Protein AF-A0A7S0KN43-F1 (afdb_monomer_lite)

Structure (mmCIF, N/CA/C/O backbone):
data_AF-A0A7S0KN43-F1
#
_entry.id   AF-A0A7S0KN43-F1
#
loop_
_atom_site.group_PDB
_atom_site.id
_atom_site.type_symbol
_atom_site.label_atom_id
_atom_site.label_alt_id
_atom_site.label_comp_id
_atom_site.label_asym_id
_atom_site.label_entity_id
_atom_site.label_seq_id
_atom_site.pdbx_PDB_ins_code
_atom_site.Cartn_x
_atom_site.Cartn_y
_atom_site.Cartn_z
_atom_site.occupancy
_atom_site.B_iso_or_equiv
_atom_site.auth_seq_id
_atom_site.auth_comp_id
_atom_site.auth_asym_id
_atom_site.auth_atom_id
_atom_site.pdbx_PDB_model_num
ATOM 1 N N . MET A 1 1 ? 2.363 -15.246 3.957 1.00 39.72 1 MET A N 1
ATOM 2 C CA . MET A 1 1 ? 3.818 -15.500 3.975 1.00 39.72 1 MET A CA 1
ATOM 3 C C . MET A 1 1 ? 4.265 -15.648 5.423 1.00 39.72 1 MET A C 1
ATOM 5 O O . MET A 1 1 ? 4.577 -14.673 6.091 1.00 39.72 1 MET A O 1
ATOM 9 N N . THR A 1 2 ? 4.184 -16.857 5.965 1.00 34.03 2 THR A N 1
ATOM 10 C CA . THR A 1 2 ? 4.645 -17.146 7.325 1.00 34.03 2 THR A CA 1
ATOM 11 C C . THR A 1 2 ? 6.145 -17.361 7.250 1.00 34.03 2 THR A C 1
ATOM 13 O O . THR A 1 2 ? 6.605 -18.368 6.721 1.00 34.03 2 THR A O 1
ATOM 16 N N . TRP A 1 3 ? 6.915 -16.391 7.737 1.00 41.94 3 TRP A N 1
ATOM 17 C CA . TRP A 1 3 ? 8.349 -16.555 7.953 1.00 41.94 3 TRP A CA 1
ATOM 18 C C . TRP A 1 3 ? 8.567 -17.875 8.706 1.00 41.94 3 TRP A C 1
ATOM 20 O O . TRP A 1 3 ? 7.851 -18.149 9.684 1.00 41.94 3 TRP A O 1
ATOM 30 N N . CYS A 1 4 ? 9.508 -18.708 8.255 1.00 45.28 4 CYS A N 1
ATOM 31 C CA . CYS A 1 4 ? 9.870 -19.900 9.013 1.00 45.28 4 CYS A CA 1
ATOM 32 C C . CYS A 1 4 ? 10.327 -19.486 10.419 1.00 45.28 4 CYS A C 1
ATOM 34 O O . CYS A 1 4 ? 10.765 -18.356 10.652 1.00 45.28 4 CYS A O 1
ATOM 36 N N . GLU A 1 5 ? 10.151 -20.375 11.389 1.00 48.12 5 GLU A N 1
ATOM 37 C CA . GLU A 1 5 ? 10.425 -20.072 12.796 1.00 48.12 5 GLU A CA 1
ATOM 38 C C . GLU A 1 5 ? 11.888 -19.672 13.034 1.00 48.12 5 GLU A C 1
ATOM 40 O O . GLU A 1 5 ? 12.173 -18.779 13.836 1.00 48.12 5 GLU A O 1
ATOM 45 N N . SER A 1 6 ? 12.801 -20.230 12.237 1.00 48.91 6 SER A N 1
ATOM 46 C CA . SER A 1 6 ? 14.206 -19.836 12.203 1.00 48.91 6 SER A CA 1
ATOM 47 C C . SER A 1 6 ? 14.400 -18.394 11.730 1.00 48.91 6 SER A C 1
ATOM 49 O O . SER A 1 6 ? 15.098 -17.645 12.403 1.00 48.91 6 SER A O 1
ATOM 51 N N . GLU A 1 7 ? 13.746 -17.948 10.653 1.00 50.47 7 GLU A N 1
ATOM 52 C CA . GLU A 1 7 ? 13.853 -16.555 10.188 1.00 50.47 7 GLU A CA 1
ATOM 53 C C . GLU A 1 7 ? 13.123 -15.561 11.103 1.00 50.47 7 GLU A C 1
ATOM 55 O O . GLU A 1 7 ? 13.578 -14.429 11.269 1.00 50.47 7 GLU A O 1
ATOM 60 N N . ARG A 1 8 ? 12.039 -15.971 11.781 1.00 54.59 8 ARG A N 1
ATOM 61 C CA . ARG A 1 8 ? 11.428 -15.156 12.853 1.00 54.59 8 ARG A CA 1
ATOM 62 C C . ARG A 1 8 ? 12.373 -14.976 14.033 1.00 54.59 8 ARG A C 1
ATOM 64 O O . ARG A 1 8 ? 12.501 -13.873 14.554 1.00 54.59 8 ARG A O 1
ATOM 71 N N . THR A 1 9 ? 13.029 -16.050 14.456 1.00 54.81 9 THR A N 1
ATOM 72 C CA . THR A 1 9 ? 14.006 -16.015 15.550 1.00 54.81 9 THR A CA 1
ATOM 73 C C . THR A 1 9 ? 15.227 -15.191 15.152 1.00 54.81 9 THR A C 1
ATOM 75 O O . THR A 1 9 ? 15.682 -14.344 15.915 1.00 54.81 9 THR A O 1
ATOM 78 N N . ARG A 1 10 ? 15.700 -15.350 13.913 1.00 52.06 10 ARG A N 1
ATOM 79 C CA . ARG A 1 10 ? 16.821 -14.598 13.356 1.00 52.06 10 ARG A CA 1
ATOM 80 C C . ARG A 1 10 ? 16.526 -13.104 13.273 1.00 52.06 10 ARG A C 1
ATOM 82 O O . ARG A 1 10 ? 17.318 -12.300 13.753 1.00 52.06 10 ARG A O 1
ATOM 89 N N . SER A 1 11 ? 15.372 -12.711 12.734 1.00 50.69 11 SER A N 1
ATOM 90 C CA . SER A 1 11 ? 15.020 -11.294 12.580 1.00 50.69 11 SER A CA 1
ATOM 91 C C . SER A 1 11 ? 14.848 -10.556 13.913 1.00 50.69 11 SER A C 1
ATOM 93 O O . SER A 1 11 ? 15.074 -9.347 13.947 1.00 50.69 11 SER A O 1
ATOM 95 N N . ARG A 1 12 ? 14.513 -11.275 14.999 1.00 56.06 12 ARG A N 1
ATOM 96 C CA . ARG A 1 12 ? 14.502 -10.754 16.380 1.00 56.06 12 ARG A CA 1
ATOM 97 C C . ARG A 1 12 ? 15.905 -10.466 16.920 1.00 56.06 12 ARG A C 1
ATOM 99 O O . ARG A 1 12 ? 16.058 -9.553 17.722 1.00 56.06 12 ARG A O 1
ATOM 106 N N . LEU A 1 13 ? 16.910 -11.237 16.499 1.00 48.47 13 LEU A N 1
ATOM 107 C CA . LEU A 1 13 ? 18.298 -11.109 16.963 1.00 48.47 13 LEU A CA 1
ATOM 108 C C . LEU A 1 13 ? 19.066 -10.000 16.227 1.00 48.47 13 LEU A C 1
ATOM 110 O O . LEU A 1 13 ? 19.980 -9.406 16.794 1.00 48.47 13 LEU A O 1
ATOM 114 N N . PHE A 1 14 ? 18.684 -9.680 14.988 1.00 48.38 14 PHE A N 1
ATOM 115 C CA . PHE A 1 14 ? 19.328 -8.633 14.192 1.00 48.38 14 PHE A CA 1
ATOM 116 C C . PHE A 1 14 ? 18.527 -7.319 14.225 1.00 48.38 14 PHE A C 1
ATOM 118 O O . PHE A 1 14 ? 17.481 -7.180 13.580 1.00 48.38 14 PHE A O 1
ATOM 125 N N . ARG A 1 15 ? 19.049 -6.320 14.959 1.00 45.19 15 ARG A N 1
ATOM 126 C CA . ARG A 1 15 ? 18.482 -4.954 15.014 1.00 45.19 15 ARG A CA 1
ATOM 127 C C . ARG A 1 15 ? 18.512 -4.253 13.648 1.00 45.19 15 ARG A C 1
ATOM 129 O O . ARG A 1 15 ? 17.552 -3.567 13.308 1.00 45.19 15 ARG A O 1
ATOM 136 N N . ALA A 1 16 ? 19.536 -4.505 12.832 1.00 39.72 16 ALA A N 1
ATOM 137 C CA . ALA A 1 16 ? 19.640 -4.013 11.458 1.00 39.72 16 ALA A CA 1
ATOM 138 C C . ALA A 1 16 ? 19.390 -5.142 10.437 1.00 39.72 16 ALA A C 1
ATOM 140 O O . ALA A 1 16 ? 19.776 -6.286 10.701 1.00 39.72 16 ALA A O 1
ATOM 141 N N . PRO A 1 17 ? 18.755 -4.863 9.280 1.00 47.72 17 PRO A N 1
ATOM 142 C CA . PRO A 1 17 ? 18.705 -5.824 8.184 1.00 47.72 17 PRO A CA 1
ATOM 143 C C . PRO A 1 17 ? 20.135 -6.199 7.797 1.00 47.72 17 PRO A C 1
ATOM 145 O O . PRO A 1 17 ? 20.980 -5.327 7.621 1.00 47.72 17 PRO A O 1
ATOM 148 N N . ASN A 1 18 ? 20.420 -7.494 7.679 1.00 48.78 18 ASN A N 1
ATOM 149 C CA . ASN A 1 18 ? 21.682 -7.914 7.094 1.00 48.78 18 ASN A CA 1
ATOM 150 C C . ASN A 1 18 ? 21.598 -7.622 5.585 1.00 48.78 18 ASN A C 1
ATOM 152 O O . ASN A 1 18 ? 20.802 -8.277 4.910 1.00 48.78 18 ASN A O 1
ATOM 156 N N . PRO A 1 19 ? 22.386 -6.676 5.044 1.00 48.16 19 PRO A N 1
ATOM 157 C CA . PRO A 1 19 ? 22.314 -6.298 3.633 1.00 48.16 19 PRO A CA 1
ATOM 158 C C . PRO A 1 19 ? 22.692 -7.451 2.690 1.00 48.16 19 PRO A C 1
ATOM 160 O O . PRO A 1 19 ? 22.326 -7.429 1.519 1.00 48.16 19 PRO A O 1
ATOM 163 N N . ALA A 1 20 ? 23.371 -8.489 3.194 1.00 44.16 20 ALA A N 1
ATOM 164 C CA . ALA A 1 20 ? 23.666 -9.703 2.438 1.00 44.16 20 ALA A CA 1
ATOM 165 C C . ALA A 1 20 ? 22.446 -10.630 2.273 1.00 44.16 20 ALA A C 1
ATOM 167 O O . ALA A 1 20 ? 22.467 -11.538 1.440 1.00 44.16 20 ALA A O 1
ATOM 168 N N . LEU A 1 21 ? 21.375 -10.434 3.049 1.00 46.03 21 LEU A N 1
ATOM 169 C CA . LEU A 1 21 ? 20.144 -11.204 2.907 1.00 46.03 21 LEU A CA 1
ATOM 170 C C . LEU A 1 21 ? 19.233 -10.524 1.897 1.00 46.03 21 LEU A C 1
ATOM 172 O O . LEU A 1 21 ? 18.621 -9.491 2.156 1.00 46.03 21 LEU A O 1
ATOM 176 N N . THR A 1 22 ? 19.139 -11.146 0.729 1.00 53.91 22 THR A N 1
ATOM 177 C CA . THR A 1 22 ? 18.141 -10.784 -0.272 1.00 53.91 22 THR A CA 1
ATOM 178 C C . THR A 1 22 ? 16.752 -11.036 0.313 1.00 53.91 22 THR A C 1
ATOM 180 O O . THR A 1 22 ? 16.501 -12.121 0.837 1.00 53.91 22 THR A O 1
ATOM 183 N N . ASP A 1 23 ? 15.858 -10.046 0.224 1.00 58.16 23 ASP A N 1
ATOM 184 C CA . ASP A 1 23 ? 14.427 -10.251 0.476 1.00 58.16 23 ASP A CA 1
ATOM 185 C C . ASP A 1 23 ? 13.982 -11.503 -0.299 1.00 58.16 23 ASP A C 1
ATOM 187 O O . ASP A 1 23 ? 14.176 -11.547 -1.514 1.00 58.16 23 ASP A O 1
ATOM 191 N N . PRO A 1 24 ? 13.426 -12.535 0.359 1.00 57.09 24 PRO A N 1
ATOM 192 C CA . PRO A 1 24 ? 13.076 -13.790 -0.303 1.00 57.09 24 PRO A CA 1
ATOM 193 C C . PRO A 1 24 ? 12.051 -13.613 -1.434 1.00 57.09 24 PRO A C 1
ATOM 195 O O . PRO A 1 24 ? 11.892 -14.514 -2.258 1.00 57.09 24 PRO A O 1
ATOM 198 N N . ASN A 1 25 ? 11.371 -12.465 -1.499 1.00 62.09 25 ASN A N 1
ATOM 199 C CA . ASN A 1 25 ? 10.458 -12.109 -2.581 1.00 62.09 25 ASN A CA 1
ATOM 200 C C . ASN A 1 25 ? 11.119 -11.282 -3.686 1.00 62.09 25 ASN A C 1
ATOM 202 O O . ASN A 1 25 ? 10.551 -11.175 -4.775 1.00 62.09 25 ASN A O 1
ATOM 206 N N . ALA A 1 26 ? 12.307 -10.723 -3.442 1.00 65.88 26 ALA A N 1
ATOM 207 C CA . ALA A 1 26 ? 13.061 -9.979 -4.434 1.00 65.88 26 ALA A CA 1
ATOM 208 C C . ALA A 1 26 ? 13.642 -10.940 -5.469 1.00 65.88 26 ALA A C 1
ATOM 210 O O . ALA A 1 26 ? 14.534 -11.745 -5.193 1.00 65.88 26 ALA A O 1
ATOM 211 N N . CYS A 1 27 ? 13.140 -10.829 -6.693 1.00 68.56 27 CYS A N 1
ATOM 212 C CA . CYS A 1 27 ? 13.576 -11.667 -7.798 1.00 68.56 27 CYS A CA 1
ATOM 213 C C . CYS A 1 27 ? 14.398 -10.867 -8.803 1.00 68.56 27 CYS A C 1
ATOM 215 O O . CYS A 1 27 ? 14.132 -9.689 -9.052 1.00 68.56 27 CYS A O 1
ATOM 217 N N . LEU A 1 28 ? 15.369 -11.541 -9.419 1.00 72.94 28 LEU A N 1
ATOM 218 C CA . LEU A 1 28 ? 16.048 -11.012 -10.597 1.00 72.94 28 LEU A CA 1
ATOM 219 C C . LEU A 1 28 ? 15.065 -10.970 -11.787 1.00 72.94 28 LEU A C 1
ATOM 221 O O . LEU A 1 28 ? 14.295 -11.935 -11.952 1.00 72.94 28 LEU A O 1
ATOM 225 N N . PRO A 1 29 ? 15.094 -9.913 -12.621 1.00 67.19 29 PRO A N 1
ATOM 226 C CA . PRO A 1 29 ? 14.218 -9.765 -13.788 1.00 67.19 29 PRO A CA 1
ATOM 227 C C . PRO A 1 29 ? 14.217 -10.963 -14.750 1.00 67.19 29 PRO A C 1
ATOM 229 O O . PRO A 1 29 ? 13.208 -11.253 -15.388 1.00 67.19 29 PRO A O 1
ATOM 232 N N . GLU A 1 30 ? 15.307 -11.722 -14.815 1.00 69.19 30 GLU A N 1
ATOM 233 C CA . GLU A 1 30 ? 15.471 -12.843 -15.742 1.00 69.19 30 GLU A CA 1
ATOM 234 C C . GLU A 1 30 ? 14.851 -14.150 -15.219 1.00 69.19 30 GLU A C 1
ATOM 236 O O . GLU A 1 30 ? 14.675 -15.106 -15.975 1.00 69.19 30 GLU A O 1
ATOM 241 N N . SER A 1 31 ? 14.525 -14.238 -13.922 1.00 68.38 31 SER A N 1
ATOM 242 C CA . SER A 1 31 ? 14.163 -15.519 -13.286 1.00 68.38 31 SER A CA 1
ATOM 243 C C . SER A 1 31 ? 12.866 -15.526 -12.477 1.00 68.38 31 SER A C 1
ATOM 245 O O . SER A 1 31 ? 12.380 -16.612 -12.134 1.00 68.38 31 SER A O 1
ATOM 247 N N . TRP A 1 32 ? 12.261 -14.358 -12.228 1.00 70.06 32 TRP A N 1
ATOM 248 C CA . TRP A 1 32 ? 11.066 -14.225 -11.383 1.00 70.06 32 TRP A CA 1
ATOM 249 C C . TRP A 1 32 ? 9.909 -15.132 -11.831 1.00 70.06 32 TRP A C 1
ATOM 251 O O . TRP A 1 32 ? 9.377 -15.887 -11.017 1.00 70.06 32 TRP A O 1
ATOM 261 N N . ARG A 1 33 ? 9.612 -15.188 -13.141 1.00 64.06 33 ARG A N 1
ATOM 262 C CA . ARG A 1 33 ? 8.518 -16.011 -13.704 1.00 64.06 33 ARG A CA 1
ATOM 263 C C . ARG A 1 33 ? 8.635 -17.505 -13.400 1.00 64.06 33 ARG A C 1
ATOM 265 O O . ARG A 1 33 ? 7.623 -18.185 -13.253 1.00 64.06 33 ARG A O 1
ATOM 272 N N . ARG A 1 34 ? 9.857 -18.043 -13.326 1.00 66.25 34 ARG A N 1
ATOM 273 C CA . ARG A 1 34 ? 10.085 -19.492 -13.179 1.00 66.25 34 ARG A CA 1
ATOM 274 C C . ARG A 1 34 ? 10.334 -19.915 -11.736 1.00 66.25 34 ARG A C 1
ATOM 276 O O . ARG A 1 34 ? 9.955 -21.037 -11.391 1.00 66.25 34 ARG A O 1
ATOM 283 N N . LYS A 1 35 ? 10.950 -19.050 -10.921 1.00 66.25 35 LYS A N 1
ATOM 284 C CA . LYS A 1 35 ? 11.487 -19.407 -9.597 1.00 66.25 35 LYS A CA 1
ATOM 285 C C . LYS A 1 35 ? 10.675 -18.886 -8.411 1.00 66.25 35 LYS A C 1
ATOM 287 O O . LYS A 1 35 ? 10.785 -19.465 -7.337 1.00 66.25 35 LYS A O 1
ATOM 292 N N . SER A 1 36 ? 9.848 -17.854 -8.583 1.00 74.31 36 SER A N 1
ATOM 293 C CA . SER A 1 36 ? 9.061 -17.303 -7.475 1.00 74.31 36 SER A CA 1
ATOM 294 C C . SER A 1 36 ? 7.725 -18.044 -7.319 1.00 74.31 36 SER A C 1
ATOM 296 O O . SER A 1 36 ? 6.877 -17.975 -8.218 1.00 74.31 36 SER A O 1
ATOM 298 N N . PRO A 1 37 ? 7.482 -18.750 -6.195 1.00 77.38 37 PRO A N 1
ATOM 299 C CA . PRO A 1 37 ? 6.177 -19.355 -5.930 1.00 77.38 37 PRO A CA 1
ATOM 300 C C . PRO A 1 37 ? 5.076 -18.290 -5.837 1.00 77.38 37 PRO A C 1
ATOM 302 O O . PRO A 1 37 ? 3.944 -18.545 -6.245 1.00 77.38 37 PRO A O 1
ATOM 305 N N . TRP A 1 38 ? 5.417 -17.078 -5.392 1.00 80.00 38 TRP A N 1
ATOM 306 C CA . TRP A 1 38 ? 4.493 -15.950 -5.325 1.00 80.00 38 TRP A CA 1
ATOM 307 C C . TRP A 1 38 ? 4.119 -15.431 -6.705 1.00 80.00 38 TRP A C 1
ATOM 309 O O . TRP A 1 38 ? 2.942 -15.213 -6.962 1.00 80.00 38 TRP A O 1
ATOM 319 N N . THR A 1 39 ? 5.070 -15.348 -7.639 1.00 80.56 39 THR A N 1
ATOM 320 C CA . THR A 1 39 ? 4.744 -15.042 -9.038 1.00 80.56 39 THR A CA 1
ATOM 321 C C . THR A 1 39 ? 3.772 -16.063 -9.621 1.00 80.56 39 THR A C 1
ATOM 323 O O . THR A 1 39 ? 2.845 -15.688 -10.329 1.00 80.56 39 THR A O 1
ATOM 326 N N . ARG A 1 40 ? 3.955 -17.357 -9.327 1.00 79.19 40 ARG A N 1
ATOM 327 C CA . ARG A 1 40 ? 3.040 -18.407 -9.806 1.00 79.19 40 ARG A CA 1
ATOM 328 C C . ARG A 1 40 ? 1.650 -18.282 -9.191 1.00 79.19 40 ARG A C 1
ATOM 330 O O . ARG A 1 40 ? 0.668 -18.496 -9.896 1.00 79.19 40 ARG A O 1
ATOM 337 N N . LEU A 1 41 ? 1.570 -17.951 -7.902 1.00 81.50 41 LEU A N 1
ATOM 338 C CA . LEU A 1 41 ? 0.303 -17.685 -7.225 1.00 81.50 41 LEU A CA 1
ATOM 339 C C . LEU A 1 41 ? -0.396 -16.484 -7.859 1.00 81.50 41 LEU A C 1
ATOM 341 O O . LEU A 1 41 ? -1.552 -16.606 -8.254 1.00 81.50 41 LEU A O 1
ATOM 345 N N . LEU A 1 42 ? 0.332 -15.373 -8.020 1.00 82.88 42 LEU A N 1
ATOM 346 C CA . LEU A 1 42 ? -0.166 -14.192 -8.705 1.00 82.88 42 LEU A CA 1
ATOM 347 C C . LEU A 1 42 ? -0.652 -14.586 -10.090 1.00 82.88 42 LEU A C 1
ATOM 349 O O . LEU A 1 42 ? -1.817 -14.397 -10.352 1.00 82.88 42 LEU A O 1
ATOM 353 N N . ALA A 1 43 ? 0.133 -15.258 -10.932 1.00 81.25 43 ALA A N 1
ATOM 354 C CA . ALA A 1 43 ? -0.271 -15.627 -12.292 1.00 81.25 43 ALA A CA 1
ATOM 355 C C . ALA A 1 43 ? -1.574 -16.454 -12.385 1.00 81.25 43 ALA A C 1
ATOM 357 O O . ALA A 1 43 ? -2.257 -16.392 -13.406 1.00 81.25 43 ALA A O 1
ATOM 358 N N . ARG A 1 44 ? -1.945 -17.195 -11.333 1.00 81.12 44 ARG A N 1
ATOM 359 C CA . ARG A 1 44 ? -3.181 -17.998 -11.261 1.00 81.12 44 ARG A CA 1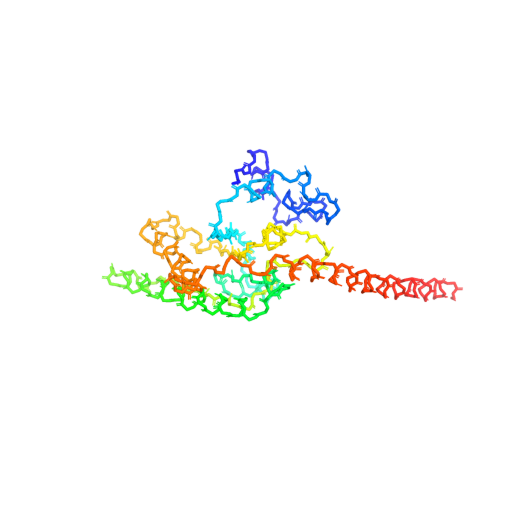
ATOM 360 C C . ARG A 1 44 ? -4.415 -17.217 -10.797 1.00 81.12 44 ARG A C 1
ATOM 362 O O . ARG A 1 44 ? -5.477 -17.817 -10.657 1.00 81.12 44 ARG A O 1
ATOM 369 N N . ARG A 1 45 ? -4.293 -15.912 -10.543 1.00 82.19 45 ARG A N 1
ATOM 370 C CA . ARG A 1 45 ? -5.420 -15.072 -10.122 1.00 82.19 45 ARG A CA 1
ATOM 371 C C . ARG A 1 45 ? -6.602 -15.120 -11.105 1.00 82.19 45 ARG A C 1
ATOM 373 O O . ARG A 1 45 ? -6.365 -15.195 -12.316 1.00 82.19 45 ARG A O 1
ATOM 380 N N . PRO A 1 46 ? -7.845 -14.960 -10.616 1.00 75.94 46 PRO A N 1
ATOM 381 C CA . PRO A 1 46 ? -8.992 -14.620 -11.453 1.00 75.94 46 PRO A CA 1
ATOM 382 C C . PRO A 1 46 ? -8.798 -13.294 -12.199 1.00 75.94 46 PRO A C 1
ATOM 384 O O . PRO A 1 46 ? -8.150 -12.368 -11.701 1.00 75.94 46 PRO A O 1
ATOM 387 N N . VAL A 1 47 ? -9.406 -13.177 -13.379 1.00 74.06 47 VAL A N 1
ATOM 388 C CA . VAL A 1 47 ? -9.463 -11.910 -14.123 1.00 74.06 47 VAL A CA 1
ATOM 389 C C . VAL A 1 47 ? -10.175 -10.848 -13.280 1.00 74.06 47 VAL A C 1
ATOM 391 O O . VAL A 1 47 ? -11.140 -11.156 -12.587 1.00 74.06 47 VAL A O 1
ATOM 394 N N . GLY A 1 48 ? -9.682 -9.609 -13.322 1.00 71.62 48 GLY A N 1
ATOM 395 C CA . GLY A 1 48 ? -10.226 -8.501 -12.527 1.00 71.62 48 GLY A CA 1
ATOM 396 C C . GLY A 1 48 ? -9.733 -8.456 -11.077 1.00 71.62 48 GLY A C 1
ATOM 397 O O . GLY A 1 48 ? -10.194 -7.622 -10.308 1.00 71.62 48 GLY A O 1
ATOM 398 N N . SER A 1 49 ? -8.790 -9.322 -10.693 1.00 81.81 49 SER A N 1
ATOM 399 C CA . SER A 1 49 ? -8.159 -9.246 -9.371 1.00 81.81 49 SER A CA 1
ATOM 400 C C . SER A 1 49 ? -7.178 -8.075 -9.278 1.00 81.81 49 SER A C 1
ATOM 402 O O . SER A 1 49 ? -6.474 -7.763 -10.239 1.00 81.81 49 SER A O 1
ATOM 404 N N . ALA A 1 50 ? -7.060 -7.505 -8.082 1.00 88.75 50 ALA A N 1
ATOM 405 C CA . ALA A 1 50 ? -5.975 -6.608 -7.698 1.00 88.75 50 ALA A CA 1
ATOM 406 C C . ALA A 1 50 ? -5.049 -7.293 -6.681 1.00 88.75 50 ALA A C 1
ATOM 408 O O . ALA A 1 50 ? -5.410 -8.298 -6.064 1.00 88.75 50 ALA A O 1
ATOM 409 N N . HIS A 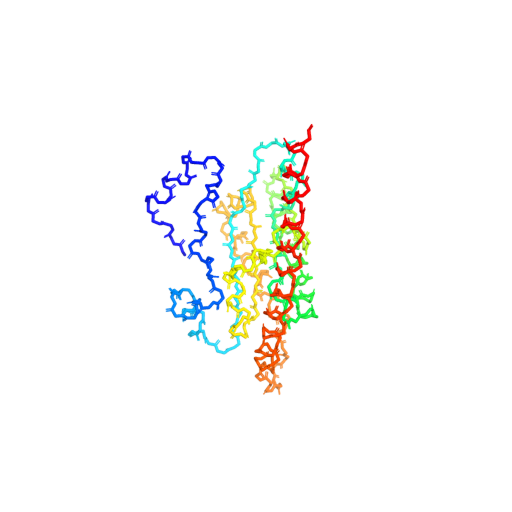1 51 ? -3.850 -6.749 -6.511 1.00 92.56 51 HIS A N 1
ATOM 410 C CA . HIS A 1 51 ? -2.851 -7.238 -5.571 1.00 92.56 51 HIS A CA 1
ATOM 411 C C . HIS A 1 51 ? -2.488 -6.147 -4.559 1.00 92.56 51 HIS A C 1
ATOM 413 O O . HIS A 1 51 ? -2.157 -5.021 -4.926 1.00 92.56 51 HIS A O 1
ATOM 419 N N . VAL A 1 52 ? -2.525 -6.496 -3.275 1.00 94.31 52 VAL A N 1
ATOM 420 C CA . VAL A 1 52 ? -2.133 -5.611 -2.176 1.00 94.31 52 VAL A CA 1
ATOM 421 C C . VAL A 1 52 ? -1.074 -6.329 -1.356 1.00 94.31 52 VAL A C 1
ATOM 423 O O . VAL A 1 52 ? -1.347 -7.369 -0.757 1.00 94.31 52 VAL A O 1
ATOM 426 N N . ASP A 1 53 ? 0.131 -5.774 -1.346 1.00 92.81 53 ASP A N 1
ATOM 427 C CA . ASP A 1 53 ? 1.276 -6.312 -0.624 1.00 92.81 53 ASP A CA 1
ATOM 428 C C . ASP A 1 53 ? 1.445 -5.566 0.703 1.00 92.81 53 ASP A C 1
ATOM 430 O O . ASP A 1 53 ? 1.892 -4.420 0.722 1.00 92.81 53 ASP A O 1
ATOM 434 N N . VAL A 1 54 ? 1.028 -6.180 1.813 1.00 92.75 54 VAL A N 1
ATOM 435 C CA . VAL A 1 54 ? 1.024 -5.532 3.134 1.00 92.75 54 VAL A CA 1
ATOM 436 C C . VAL A 1 54 ? 2.247 -5.952 3.937 1.00 92.75 54 VAL A C 1
ATOM 438 O O . VAL A 1 54 ? 2.407 -7.120 4.299 1.00 92.75 54 VAL A O 1
ATOM 441 N N . HIS A 1 55 ? 3.069 -4.970 4.283 1.00 88.38 55 HIS A N 1
ATOM 442 C CA . HIS A 1 55 ? 4.318 -5.134 5.007 1.00 88.38 55 HIS A CA 1
ATOM 443 C C . HIS A 1 55 ? 4.308 -4.392 6.337 1.00 88.38 55 HIS A C 1
ATOM 445 O O . HIS A 1 55 ? 3.500 -3.502 6.613 1.00 88.38 55 HIS A O 1
ATOM 451 N N . GLY A 1 56 ? 5.220 -4.815 7.206 1.00 86.50 56 GLY A N 1
ATOM 452 C CA . GLY A 1 56 ? 5.510 -4.117 8.442 1.00 86.50 56 GLY A CA 1
ATOM 453 C C . GLY A 1 56 ? 6.790 -3.318 8.304 1.00 86.50 56 GLY A C 1
ATOM 454 O O . GLY A 1 56 ? 7.866 -3.907 8.195 1.00 86.50 56 GLY A O 1
ATOM 455 N N . ARG A 1 57 ? 6.686 -2.001 8.446 1.00 79.94 57 ARG A N 1
ATOM 456 C CA . ARG A 1 57 ? 7.844 -1.122 8.508 1.00 79.94 57 ARG A CA 1
ATOM 457 C C . ARG A 1 57 ? 8.575 -1.309 9.834 1.00 79.94 57 ARG A C 1
ATOM 459 O O . ARG A 1 57 ? 7.950 -1.494 10.890 1.00 79.94 57 ARG A O 1
ATOM 466 N N . ARG A 1 58 ? 9.909 -1.281 9.787 1.00 69.25 58 ARG A N 1
ATOM 467 C CA . ARG A 1 58 ? 10.738 -1.101 10.985 1.00 69.25 58 ARG A CA 1
ATOM 468 C C . ARG A 1 58 ? 10.762 0.393 11.280 1.00 69.25 58 ARG A C 1
ATOM 470 O O . ARG A 1 58 ? 11.441 1.131 10.577 1.00 69.25 58 ARG A O 1
ATOM 477 N N . ASP A 1 59 ? 10.003 0.825 12.279 1.00 64.38 59 ASP A N 1
ATOM 478 C CA . ASP A 1 59 ? 10.153 2.186 12.784 1.00 64.38 59 ASP A CA 1
ATOM 479 C C . ASP A 1 59 ? 11.480 2.238 13.555 1.00 64.38 59 ASP A C 1
ATOM 481 O O . ASP A 1 59 ? 11.698 1.385 14.422 1.00 64.38 59 ASP A O 1
ATOM 485 N N . PRO A 1 60 ? 12.403 3.154 13.231 1.00 53.62 60 PRO A N 1
ATOM 486 C CA . PRO A 1 60 ? 13.579 3.350 14.060 1.00 53.62 60 PRO A CA 1
ATOM 487 C C . PRO A 1 60 ? 13.117 3.818 15.443 1.00 53.62 60 PRO A C 1
ATOM 489 O O . PRO A 1 60 ? 12.333 4.761 15.560 1.00 53.62 60 PRO A O 1
ATOM 492 N N . ASP A 1 61 ? 13.573 3.128 16.487 1.00 49.66 61 ASP A N 1
ATOM 493 C CA . ASP A 1 61 ? 13.276 3.491 17.870 1.00 49.66 61 ASP A CA 1
ATOM 494 C C . ASP A 1 61 ? 13.795 4.915 18.137 1.00 49.66 61 ASP A C 1
ATOM 496 O O . ASP A 1 61 ? 14.996 5.126 18.271 1.00 49.66 61 ASP A O 1
ATOM 500 N N . GLY A 1 62 ? 12.880 5.886 18.197 1.00 47.69 62 GLY A N 1
ATOM 501 C CA . GLY A 1 62 ? 13.100 7.218 18.761 1.00 47.69 62 GLY A CA 1
ATOM 502 C C . GLY A 1 62 ? 14.054 8.136 17.992 1.00 47.69 62 GLY A C 1
ATOM 503 O O . GLY A 1 62 ? 15.261 8.085 18.192 1.00 47.69 62 GLY A O 1
ATOM 504 N N . GLY A 1 63 ? 13.495 9.061 17.203 1.00 46.53 63 GLY A N 1
ATOM 505 C CA . GLY A 1 63 ? 14.057 10.400 16.932 1.00 46.53 63 GLY A CA 1
ATOM 506 C C . GLY A 1 63 ? 15.462 10.502 16.322 1.00 46.53 63 GLY A C 1
ATOM 507 O O . GLY A 1 63 ? 15.994 11.605 16.220 1.00 46.53 63 GLY A O 1
ATOM 508 N N . GLY A 1 64 ? 16.085 9.388 15.943 1.00 52.50 64 GLY A N 1
ATOM 509 C CA . GLY A 1 64 ? 17.382 9.377 15.283 1.00 52.50 64 GLY A CA 1
ATOM 510 C C . GLY A 1 64 ? 17.280 9.823 13.820 1.00 52.50 64 GLY A C 1
ATOM 511 O O . GLY A 1 64 ? 16.201 9.758 13.231 1.00 52.50 64 GLY A O 1
ATOM 512 N N . PRO A 1 65 ? 18.402 10.206 13.187 1.00 50.31 65 PRO A N 1
ATOM 513 C CA . PRO A 1 65 ? 18.436 10.689 11.800 1.00 50.31 65 PRO A CA 1
ATOM 514 C C . PRO A 1 65 ? 17.787 9.728 10.785 1.00 50.31 65 PRO A C 1
ATOM 516 O O . PRO A 1 65 ? 17.188 10.173 9.815 1.00 50.31 65 PRO A O 1
ATOM 519 N N . VAL A 1 66 ? 17.790 8.419 11.063 1.00 48.31 66 VAL A N 1
ATOM 520 C CA . VAL A 1 66 ? 17.138 7.391 10.231 1.00 48.31 66 VAL A CA 1
ATOM 521 C C . VAL A 1 66 ? 15.599 7.488 10.249 1.00 48.31 66 VAL A C 1
ATOM 523 O O . VAL A 1 66 ? 14.955 7.082 9.286 1.00 48.31 66 VAL A O 1
ATOM 526 N N . SER A 1 67 ? 14.970 8.033 11.304 1.00 50.62 67 SER A N 1
ATOM 527 C CA . SER A 1 67 ? 13.504 8.233 11.323 1.00 50.62 67 SER A CA 1
ATOM 528 C C . SER A 1 67 ? 13.073 9.334 10.362 1.00 50.62 67 SER A C 1
ATOM 530 O O . SER A 1 67 ? 12.058 9.185 9.685 1.00 50.62 67 SER A O 1
ATOM 532 N N . ALA A 1 68 ? 13.885 10.388 10.244 1.00 51.66 68 ALA A N 1
ATOM 533 C CA . ALA A 1 68 ? 13.655 11.474 9.298 1.00 51.66 68 ALA A CA 1
ATOM 534 C C . ALA A 1 68 ? 13.778 11.006 7.835 1.00 51.66 68 ALA A C 1
ATOM 536 O O . ALA A 1 68 ? 13.111 11.551 6.960 1.00 51.66 68 ALA A O 1
ATOM 537 N N . GLU A 1 69 ? 14.587 9.975 7.572 1.00 55.31 69 GLU A N 1
ATOM 538 C CA . GLU A 1 69 ? 14.806 9.430 6.225 1.00 55.31 69 GLU A CA 1
ATOM 539 C C . GLU A 1 69 ? 13.663 8.539 5.718 1.00 55.31 69 GLU A C 1
ATOM 541 O O . GLU A 1 69 ? 13.526 8.367 4.512 1.00 55.31 69 GLU A O 1
ATOM 546 N N . ILE A 1 70 ? 12.844 7.961 6.603 1.00 60.56 70 ILE A N 1
ATOM 547 C CA . ILE A 1 70 ? 11.755 7.038 6.225 1.00 60.56 70 ILE A CA 1
ATOM 548 C C . ILE A 1 70 ? 10.389 7.752 6.225 1.00 60.56 70 ILE A C 1
ATOM 550 O O . ILE A 1 70 ? 9.513 7.409 5.427 1.00 60.56 70 ILE A O 1
ATOM 554 N N . GLY A 1 71 ? 10.238 8.790 7.056 1.00 63.50 71 GLY A N 1
ATOM 555 C CA . GLY A 1 71 ? 9.042 9.626 7.166 1.00 63.50 71 GLY A CA 1
ATOM 556 C C . GLY A 1 71 ? 8.096 9.216 8.303 1.00 63.50 71 GLY A C 1
ATOM 557 O O . GLY A 1 71 ? 8.038 8.058 8.715 1.00 63.50 71 GLY A O 1
ATOM 558 N N . ASP A 1 72 ? 7.311 10.182 8.791 1.00 68.19 72 ASP A N 1
ATOM 559 C CA . ASP A 1 72 ? 6.485 10.047 10.008 1.00 68.19 72 ASP A CA 1
ATOM 560 C C . ASP A 1 72 ? 5.121 9.357 9.787 1.00 68.19 72 ASP A C 1
ATOM 562 O O . ASP A 1 72 ? 4.322 9.223 10.719 1.00 68.19 72 ASP A O 1
ATOM 566 N N . GLY A 1 73 ? 4.818 8.928 8.556 1.00 80.75 73 GLY A N 1
ATOM 567 C CA . GLY A 1 73 ? 3.558 8.254 8.222 1.00 80.75 73 GLY A CA 1
ATOM 568 C C . GLY A 1 73 ? 3.409 6.910 8.937 1.00 80.75 73 GLY A C 1
ATOM 569 O O . GLY A 1 73 ? 4.395 6.238 9.199 1.00 80.75 73 GLY A O 1
ATOM 570 N N . ASP A 1 74 ? 2.189 6.482 9.242 1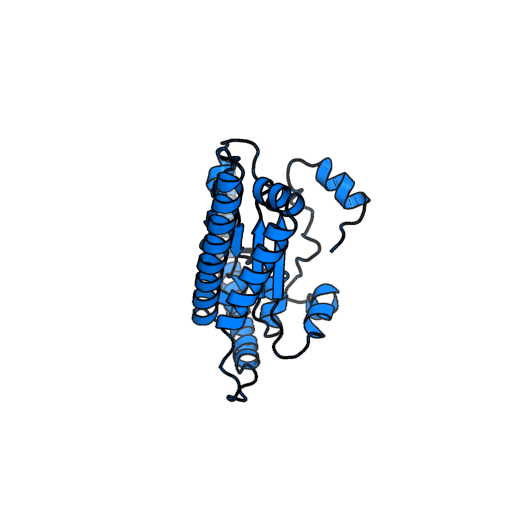.00 90.50 74 ASP A N 1
ATOM 571 C CA . ASP A 1 74 ? 1.897 5.157 9.810 1.00 90.50 74 ASP A CA 1
ATOM 572 C C . ASP A 1 74 ? 1.563 4.098 8.785 1.00 90.50 74 ASP A C 1
ATOM 574 O O . ASP A 1 74 ? 1.726 2.907 9.042 1.00 90.50 74 ASP A O 1
ATOM 578 N N . CYS A 1 75 ? 1.021 4.545 7.665 1.00 93.94 75 CYS A N 1
ATOM 579 C CA . CYS A 1 75 ? 0.697 3.719 6.529 1.00 93.94 75 CYS A CA 1
ATOM 580 C C . CYS A 1 75 ? 1.255 4.412 5.296 1.00 93.94 75 CYS A C 1
ATOM 582 O O . CYS A 1 75 ? 0.715 5.427 4.854 1.00 93.94 75 CYS A O 1
ATOM 584 N N . ASP A 1 76 ? 2.328 3.867 4.750 1.00 93.75 76 ASP A N 1
ATOM 585 C CA . ASP A 1 76 ? 2.877 4.317 3.481 1.00 93.75 76 ASP A CA 1
ATOM 586 C C . ASP A 1 76 ? 2.146 3.612 2.336 1.00 93.75 76 ASP A C 1
ATOM 588 O O . ASP A 1 76 ? 1.975 2.392 2.356 1.00 93.75 76 ASP A O 1
ATOM 592 N N . VAL A 1 77 ? 1.725 4.379 1.332 1.00 95.81 77 VAL A N 1
ATOM 593 C CA . VAL A 1 77 ? 1.062 3.877 0.124 1.00 95.81 77 VAL A CA 1
ATOM 594 C C . VAL A 1 77 ? 2.067 3.876 -1.027 1.00 95.81 77 VAL A C 1
ATOM 596 O O . VAL A 1 77 ? 2.294 4.887 -1.689 1.00 95.81 77 VAL A O 1
ATOM 599 N N . GLY A 1 78 ? 2.700 2.727 -1.249 1.00 94.88 78 GLY A N 1
ATOM 600 C CA . GLY A 1 78 ? 3.705 2.514 -2.283 1.00 94.88 78 GLY A CA 1
ATOM 601 C C . GLY A 1 78 ? 3.093 2.085 -3.617 1.00 94.88 78 GLY A C 1
ATOM 602 O O . GLY A 1 78 ? 2.840 0.898 -3.837 1.00 94.88 78 GLY A O 1
ATOM 603 N N . VAL A 1 79 ? 2.896 3.042 -4.528 1.00 95.25 79 VAL A N 1
ATOM 604 C CA . VAL A 1 79 ? 2.369 2.811 -5.892 1.00 95.25 79 VAL A CA 1
ATOM 605 C C . VAL A 1 79 ? 3.440 2.825 -6.988 1.00 95.25 79 VAL A C 1
ATOM 607 O O . VAL A 1 79 ? 3.110 2.683 -8.158 1.00 95.25 79 VAL A O 1
ATOM 610 N N . GLY A 1 80 ? 4.723 2.935 -6.648 1.00 92.88 80 GLY A N 1
ATOM 611 C CA . GLY A 1 80 ? 5.821 3.111 -7.606 1.00 92.88 80 GLY A CA 1
ATOM 612 C C . GLY A 1 80 ? 5.964 1.977 -8.628 1.00 92.88 80 GLY A C 1
ATOM 613 O O . GLY A 1 80 ? 6.406 2.207 -9.751 1.00 92.88 80 GLY A O 1
ATOM 614 N N . ALA A 1 81 ? 5.558 0.751 -8.279 1.00 91.12 81 ALA A N 1
ATOM 615 C CA . ALA A 1 81 ? 5.497 -0.355 -9.239 1.00 91.12 81 ALA A CA 1
ATOM 616 C C . ALA A 1 81 ? 4.391 -0.157 -10.294 1.00 91.12 81 ALA A C 1
ATOM 618 O O . ALA A 1 81 ? 4.599 -0.479 -11.462 1.00 91.12 81 ALA A O 1
ATOM 619 N N . LEU A 1 82 ? 3.236 0.378 -9.883 1.00 92.06 82 LEU A N 1
ATOM 620 C CA . LEU A 1 82 ? 2.106 0.682 -10.761 1.00 92.06 82 LEU A CA 1
ATOM 621 C C . LEU A 1 82 ? 2.362 1.953 -11.574 1.00 92.06 82 LEU A C 1
ATOM 623 O O . LEU A 1 82 ? 2.051 2.000 -12.756 1.00 92.06 82 LEU A O 1
ATOM 627 N N . GLU A 1 83 ? 2.983 2.960 -10.968 1.00 92.12 83 GLU A N 1
ATOM 628 C CA . GLU A 1 83 ? 3.380 4.207 -11.626 1.00 92.12 83 GLU A CA 1
ATOM 629 C C . GLU A 1 83 ? 4.332 3.931 -12.793 1.00 92.12 83 GLU A C 1
ATOM 631 O O . GLU A 1 83 ? 4.160 4.466 -13.886 1.00 92.12 83 GLU A O 1
ATOM 636 N N . ALA A 1 84 ? 5.267 2.996 -12.597 1.00 87.81 84 ALA A N 1
ATOM 637 C CA . ALA A 1 84 ? 6.182 2.529 -13.630 1.00 87.81 84 ALA A CA 1
ATOM 638 C C . ALA A 1 84 ? 5.504 1.762 -14.777 1.00 87.81 84 ALA A C 1
ATOM 640 O O . ALA A 1 84 ? 6.218 1.249 -15.628 1.00 87.81 84 ALA A O 1
ATOM 641 N N . VAL A 1 85 ? 4.177 1.608 -14.796 1.00 84.62 85 VAL A N 1
ATOM 642 C CA . VAL A 1 85 ? 3.439 0.980 -15.908 1.00 84.62 85 VAL A CA 1
ATOM 643 C C . VAL A 1 85 ? 2.244 1.821 -16.361 1.00 84.62 85 VAL A C 1
ATOM 645 O O . VAL A 1 85 ? 1.894 1.804 -17.539 1.00 84.62 85 VAL A O 1
ATOM 648 N N . ASN A 1 86 ? 1.619 2.562 -15.445 1.00 87.69 86 ASN A N 1
ATOM 649 C CA . ASN A 1 86 ? 0.488 3.446 -15.685 1.00 87.69 86 ASN A CA 1
ATOM 650 C C . ASN A 1 86 ? 0.422 4.527 -14.587 1.00 87.69 86 ASN A C 1
ATOM 652 O O . ASN A 1 86 ? -0.122 4.296 -13.505 1.00 87.69 86 ASN A O 1
ATOM 656 N N . VAL A 1 87 ? 0.962 5.712 -14.888 1.00 89.88 87 VAL A N 1
ATOM 657 C CA . VAL A 1 87 ? 1.026 6.859 -13.963 1.00 89.88 87 VAL A CA 1
ATOM 658 C C . VAL A 1 87 ? -0.368 7.333 -13.544 1.00 89.88 87 VAL A C 1
ATOM 660 O O . VAL A 1 87 ? -0.623 7.496 -12.357 1.00 89.88 87 VAL A O 1
ATOM 663 N N . GLU A 1 88 ? -1.306 7.483 -14.483 1.00 88.12 88 GLU A N 1
ATOM 664 C CA . GLU A 1 88 ? -2.656 7.991 -14.184 1.00 88.12 88 GLU A CA 1
ATOM 665 C C . GLU A 1 88 ? -3.433 7.062 -13.240 1.00 88.12 88 GLU A C 1
ATOM 667 O O . GLU A 1 88 ? -4.119 7.512 -12.314 1.00 88.12 88 GLU A O 1
ATOM 672 N N . LEU A 1 89 ? -3.311 5.749 -13.455 1.00 87.88 89 LEU A N 1
ATOM 673 C CA . LEU A 1 89 ? -3.927 4.748 -12.592 1.00 87.88 89 LEU A CA 1
ATOM 674 C C . LEU A 1 89 ? -3.249 4.702 -11.219 1.00 87.88 89 LEU A C 1
ATOM 676 O O . LEU A 1 89 ? -3.943 4.573 -10.211 1.00 87.88 89 LEU A O 1
ATOM 680 N N . ALA A 1 90 ? -1.922 4.841 -11.165 1.00 92.25 90 ALA A N 1
ATOM 681 C CA . ALA A 1 90 ? -1.176 4.923 -9.913 1.00 92.25 90 ALA A CA 1
ATOM 682 C C . ALA A 1 90 ? -1.571 6.150 -9.085 1.00 92.25 90 ALA A C 1
ATOM 684 O O . ALA A 1 90 ? -1.858 6.008 -7.898 1.00 92.25 90 ALA A O 1
ATOM 685 N N . ASP A 1 91 ? -1.681 7.321 -9.713 1.00 92.81 91 ASP A N 1
ATOM 686 C CA . ASP A 1 91 ? -2.117 8.563 -9.069 1.00 92.81 91 ASP A CA 1
ATOM 687 C C . ASP A 1 91 ? -3.558 8.473 -8.563 1.00 92.81 91 ASP A C 1
ATOM 689 O O . ASP A 1 91 ? -3.896 8.964 -7.480 1.00 92.81 91 ASP A O 1
ATOM 693 N N . SER A 1 92 ? -4.437 7.849 -9.347 1.00 92.44 92 SER A N 1
ATOM 694 C CA . SER A 1 92 ? -5.835 7.645 -8.964 1.00 92.44 92 SER A CA 1
ATOM 695 C C . SER A 1 92 ? -5.949 6.676 -7.787 1.00 92.44 92 SER A C 1
ATOM 697 O O . SER A 1 92 ? -6.628 6.986 -6.807 1.00 92.44 92 SER A O 1
ATOM 699 N N . LEU A 1 93 ? -5.221 5.554 -7.826 1.00 93.75 93 LEU A N 1
ATOM 700 C CA . LEU A 1 93 ? -5.177 4.587 -6.730 1.00 93.75 93 LEU A CA 1
ATOM 701 C C . LEU A 1 93 ? -4.546 5.168 -5.467 1.00 93.75 93 LEU A C 1
ATOM 703 O O . LEU A 1 93 ? -5.096 5.000 -4.381 1.00 93.75 93 LEU A O 1
ATOM 707 N N . GLY A 1 94 ? -3.417 5.865 -5.596 1.00 95.94 94 GLY A N 1
ATOM 708 C CA . GLY A 1 94 ? -2.710 6.478 -4.476 1.00 95.94 94 GLY A CA 1
ATOM 709 C C . GLY A 1 94 ? -3.591 7.479 -3.730 1.00 95.94 94 GLY A C 1
ATOM 710 O O . GLY A 1 94 ? -3.672 7.430 -2.502 1.00 95.94 94 GLY A O 1
ATOM 711 N N . ARG A 1 95 ? -4.325 8.330 -4.463 1.00 96.25 95 ARG A N 1
ATOM 712 C CA . ARG A 1 95 ? -5.310 9.255 -3.875 1.00 96.25 95 ARG A CA 1
ATOM 713 C C . ARG A 1 95 ? -6.478 8.520 -3.224 1.00 96.25 95 ARG A C 1
ATOM 715 O O . ARG A 1 95 ? -6.792 8.803 -2.072 1.00 96.25 95 ARG A O 1
ATOM 722 N N . ALA A 1 96 ? -7.083 7.555 -3.919 1.00 95.44 96 ALA A N 1
ATOM 723 C CA . ALA A 1 96 ? -8.216 6.796 -3.388 1.00 95.44 96 ALA A CA 1
ATOM 724 C C . ALA A 1 96 ? -7.858 6.055 -2.088 1.00 95.44 96 ALA A C 1
ATOM 726 O O . ALA A 1 96 ? -8.613 6.112 -1.114 1.00 95.44 96 ALA A O 1
ATOM 727 N N . LEU A 1 97 ? -6.683 5.416 -2.045 1.00 97.25 97 LEU A N 1
ATOM 728 C CA . LEU A 1 97 ? -6.162 4.755 -0.850 1.00 97.25 97 LEU A CA 1
ATOM 729 C C . LEU A 1 97 ? -5.884 5.752 0.266 1.00 97.25 97 LEU A C 1
ATOM 731 O O . LEU A 1 97 ? -6.322 5.517 1.390 1.00 97.25 97 LEU A O 1
ATOM 735 N N . LYS A 1 98 ? -5.205 6.869 -0.026 1.00 96.75 98 LYS A N 1
ATOM 736 C CA . LYS A 1 98 ? -4.941 7.908 0.974 1.00 96.75 98 LYS A CA 1
ATOM 737 C C . LYS A 1 98 ?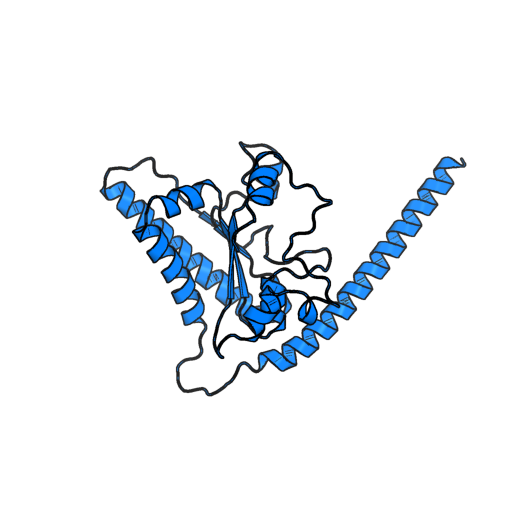 -6.231 8.382 1.627 1.00 96.75 98 LYS A C 1
ATOM 739 O O . LYS A 1 98 ? -6.370 8.306 2.844 1.00 96.75 98 LYS A O 1
ATOM 744 N N . ASP A 1 99 ? -7.183 8.812 0.812 1.00 97.06 99 ASP A N 1
ATOM 745 C CA . ASP A 1 99 ? -8.434 9.388 1.282 1.00 97.06 99 ASP A CA 1
ATOM 746 C C . ASP A 1 99 ? -9.285 8.358 2.040 1.00 97.06 99 ASP A C 1
ATOM 748 O O . ASP A 1 99 ? -9.883 8.667 3.075 1.00 97.06 99 ASP A O 1
ATOM 752 N N . GLY A 1 100 ? -9.352 7.122 1.536 1.00 97.31 100 GLY A N 1
ATOM 753 C CA . GLY A 1 100 ? -10.079 6.024 2.171 1.00 97.31 100 GLY A CA 1
ATOM 754 C C . GLY A 1 100 ? -9.499 5.653 3.534 1.00 97.31 100 GLY A C 1
ATOM 755 O O . GLY A 1 100 ? -10.237 5.565 4.522 1.00 97.31 100 GLY A O 1
ATOM 756 N N . LEU A 1 101 ? -8.178 5.489 3.601 1.00 97.62 101 LEU A N 1
ATOM 757 C CA . LEU A 1 101 ? -7.465 5.122 4.820 1.00 97.62 101 LEU A CA 1
ATOM 758 C C . LEU A 1 101 ? -7.462 6.268 5.843 1.00 97.62 101 LEU A C 1
ATOM 760 O O . LEU A 1 101 ? -7.747 6.012 7.011 1.00 97.62 101 LEU A O 1
ATOM 764 N N . ASP A 1 102 ? -7.266 7.525 5.431 1.00 96.31 102 ASP A N 1
ATOM 765 C CA . ASP A 1 102 ? -7.362 8.686 6.329 1.00 96.31 102 ASP A CA 1
ATOM 766 C C . ASP A 1 102 ? -8.760 8.777 6.958 1.00 96.31 102 ASP A C 1
ATOM 768 O O . ASP A 1 102 ? -8.898 8.921 8.177 1.00 96.31 102 ASP A O 1
ATOM 772 N N . ARG A 1 103 ? -9.826 8.614 6.158 1.00 96.44 103 ARG A N 1
ATOM 773 C CA . ARG A 1 103 ? -11.204 8.575 6.681 1.00 96.44 103 ARG A CA 1
ATOM 774 C C . ARG A 1 103 ? -11.418 7.412 7.644 1.00 96.44 103 ARG A C 1
ATOM 776 O O . ARG A 1 103 ? -12.091 7.586 8.663 1.00 96.44 103 ARG A O 1
ATOM 783 N N . CYS A 1 104 ? -10.880 6.235 7.331 1.00 97.06 104 CYS A N 1
ATOM 784 C CA . CYS A 1 104 ? -10.959 5.062 8.195 1.00 97.06 104 CYS A CA 1
ATOM 785 C C . CYS A 1 104 ? -10.307 5.329 9.558 1.00 97.06 104 CYS A C 1
ATOM 787 O O . CYS A 1 104 ? -10.957 5.171 10.594 1.00 97.06 104 CYS A O 1
ATOM 789 N N . LEU A 1 105 ? -9.062 5.804 9.560 1.00 95.50 105 LEU A N 1
ATOM 790 C CA . LEU A 1 105 ? -8.293 6.079 10.772 1.00 95.50 105 LEU A CA 1
ATOM 791 C C . LEU A 1 105 ? -8.915 7.217 11.596 1.00 95.50 105 LEU A C 1
ATOM 793 O O . LEU A 1 105 ? -9.014 7.106 12.818 1.00 95.50 105 LEU A O 1
ATOM 797 N N . ALA A 1 106 ? -9.440 8.261 10.947 1.00 94.62 106 ALA A N 1
ATOM 798 C CA . ALA A 1 106 ? -10.168 9.335 11.622 1.00 94.62 106 ALA A CA 1
ATOM 799 C C . ALA A 1 106 ? -11.472 8.843 12.277 1.00 94.62 106 ALA A C 1
ATOM 801 O O . ALA A 1 106 ? -11.786 9.218 13.409 1.00 94.62 106 ALA A O 1
ATOM 802 N N . ARG A 1 107 ? -12.246 7.978 11.599 1.00 94.56 107 ARG A N 1
ATOM 803 C CA . ARG A 1 107 ? -13.439 7.347 12.197 1.00 94.56 107 ARG A CA 1
ATOM 804 C C . ARG A 1 107 ? -13.069 6.482 13.392 1.00 94.56 107 ARG A C 1
ATOM 806 O O . ARG A 1 107 ? -13.733 6.570 14.421 1.00 94.56 107 ARG A O 1
ATOM 813 N N . TRP A 1 108 ? -12.020 5.676 13.265 1.00 94.81 108 TRP A N 1
ATOM 814 C CA . TRP A 1 108 ? -11.551 4.832 14.355 1.00 94.81 108 TRP A CA 1
ATOM 815 C C . TRP A 1 108 ? -11.137 5.657 15.574 1.00 94.81 108 TRP A C 1
ATOM 817 O O . TRP A 1 108 ? -11.612 5.375 16.673 1.00 94.81 108 TRP A O 1
ATOM 827 N N . ARG A 1 109 ? -10.358 6.727 15.374 1.00 93.25 109 ARG A N 1
ATOM 828 C CA . ARG A 1 109 ? -9.985 7.670 16.435 1.00 93.25 109 ARG A CA 1
ATOM 829 C C . ARG A 1 109 ? -11.210 8.228 17.161 1.00 93.25 109 ARG A C 1
ATOM 831 O O . ARG A 1 109 ? -11.290 8.101 18.377 1.00 93.25 109 ARG A O 1
ATOM 838 N N . ARG A 1 110 ? -12.205 8.742 16.429 1.00 92.88 110 ARG A N 1
ATOM 839 C CA . ARG A 1 110 ? -13.443 9.273 17.034 1.00 92.88 110 ARG A CA 1
ATOM 840 C C . ARG A 1 110 ? -14.195 8.235 17.869 1.00 92.88 110 ARG A C 1
ATOM 842 O O . ARG A 1 110 ? -14.744 8.575 18.911 1.00 92.88 110 ARG A O 1
ATOM 849 N N . ARG A 1 111 ? -14.211 6.962 17.451 1.00 92.81 111 ARG A N 1
ATOM 850 C CA . ARG A 1 111 ? -14.814 5.878 18.253 1.00 92.81 111 ARG A CA 1
ATOM 851 C C . ARG A 1 111 ? -14.048 5.615 19.549 1.00 92.81 111 ARG A C 1
ATOM 853 O O . ARG A 1 111 ? -14.669 5.288 20.552 1.00 92.81 111 ARG A O 1
ATOM 860 N N . ARG A 1 112 ? -12.718 5.732 19.536 1.00 90.25 112 ARG A N 1
ATOM 861 C CA . ARG A 1 112 ? -11.882 5.603 20.741 1.00 90.25 112 ARG A CA 1
ATOM 862 C C . ARG A 1 112 ? -12.106 6.778 21.692 1.00 90.25 112 ARG A C 1
ATOM 864 O O . ARG A 1 112 ? -12.388 6.553 22.863 1.00 90.25 112 ARG A O 1
ATOM 871 N N . GLU A 1 113 ? -12.121 8.002 21.173 1.00 92.38 113 GLU A N 1
ATOM 872 C CA . GLU A 1 113 ? -12.441 9.212 21.946 1.00 92.38 113 GLU A CA 1
ATOM 873 C C . GLU A 1 113 ? -13.839 9.125 22.585 1.00 92.38 113 GLU A C 1
ATOM 875 O O . GLU A 1 113 ? -13.991 9.393 23.772 1.00 92.38 113 GLU A O 1
ATOM 880 N N . ALA A 1 114 ? -14.848 8.643 21.850 1.00 90.75 114 ALA A N 1
ATOM 881 C CA . ALA A 1 114 ? -16.196 8.425 22.387 1.00 90.75 114 ALA A CA 1
ATOM 882 C C . ALA A 1 114 ? -16.263 7.366 23.508 1.00 90.75 114 ALA A C 1
ATOM 884 O O . ALA A 1 114 ? -17.207 7.367 24.294 1.00 90.75 114 ALA A O 1
ATOM 885 N N . ARG A 1 115 ? -15.268 6.473 23.599 1.00 90.44 115 ARG A N 1
ATOM 886 C CA . ARG A 1 115 ? -15.104 5.496 24.692 1.00 90.44 115 ARG A CA 1
ATOM 887 C C . ARG A 1 115 ? -14.248 6.025 25.850 1.00 90.44 115 ARG A C 1
ATOM 889 O O . ARG A 1 115 ? -13.985 5.283 26.789 1.00 90.44 115 ARG A O 1
ATOM 896 N N . GLY A 1 116 ? -13.820 7.287 25.795 1.00 90.25 116 GLY A N 1
ATOM 897 C CA . GLY A 1 116 ? -12.966 7.911 26.805 1.00 90.25 116 GLY A CA 1
ATOM 898 C C . GLY A 1 116 ? -11.461 7.723 26.580 1.00 90.25 116 GLY A C 1
ATOM 899 O O . GLY A 1 116 ? -10.668 8.105 27.434 1.00 90.25 116 GLY A O 1
ATOM 900 N N . GLU A 1 117 ? -11.037 7.160 25.444 1.00 87.50 117 GLU A N 1
ATOM 901 C CA . GLU A 1 117 ? -9.622 6.923 25.122 1.00 87.50 117 GLU A CA 1
ATOM 902 C C . GLU A 1 117 ? -9.002 8.123 24.373 1.00 87.50 117 GLU A C 1
ATOM 904 O O . GLU A 1 117 ? -8.651 8.028 23.190 1.00 87.50 117 GLU A O 1
ATOM 909 N N . PHE A 1 118 ? -8.886 9.268 25.050 1.00 78.00 118 PHE A N 1
ATOM 910 C CA . PHE A 1 118 ? -8.452 10.539 24.444 1.00 78.00 118 PHE A CA 1
ATOM 911 C C . PHE A 1 118 ? -6.961 10.601 24.073 1.00 78.00 118 PHE A C 1
ATOM 913 O O . PHE A 1 118 ? -6.604 11.311 23.136 1.00 78.00 118 PHE A O 1
ATOM 920 N N . ASP A 1 119 ? -6.109 9.800 24.717 1.00 75.25 119 ASP A N 1
ATOM 921 C CA . ASP A 1 119 ? -4.663 9.741 24.434 1.00 75.25 119 ASP A CA 1
ATOM 922 C C . ASP A 1 119 ? -4.312 8.842 23.234 1.00 75.25 119 ASP A C 1
ATOM 924 O O . ASP A 1 119 ? -3.158 8.465 23.015 1.00 75.25 119 ASP A O 1
ATOM 928 N N . SER A 1 120 ? -5.313 8.455 22.440 1.00 71.06 120 SER A N 1
ATOM 929 C CA . SER A 1 120 ? -5.097 7.623 21.260 1.00 71.06 120 SER A CA 1
ATOM 930 C C . SER A 1 120 ? -4.296 8.397 20.204 1.00 71.06 120 SER A C 1
ATOM 932 O O . SER A 1 120 ? -4.755 9.445 19.740 1.00 71.06 120 SER A O 1
ATOM 934 N N . PRO A 1 121 ? -3.127 7.894 19.764 1.00 73.88 121 PRO A N 1
ATOM 935 C CA . PRO A 1 121 ? -2.312 8.601 18.789 1.00 73.88 121 PRO A CA 1
ATOM 936 C C . PRO A 1 121 ? -3.060 8.738 17.460 1.00 73.88 121 PRO A C 1
ATOM 938 O O . PRO A 1 121 ? -3.722 7.804 16.999 1.00 73.88 121 PRO A O 1
ATOM 941 N N . ALA A 1 122 ? -2.924 9.898 16.817 1.00 84.81 122 ALA A N 1
ATOM 942 C CA . ALA A 1 122 ? -3.380 10.070 15.446 1.00 84.81 122 ALA A CA 1
ATOM 943 C C . ALA A 1 122 ? -2.510 9.212 14.519 1.00 84.81 122 ALA A C 1
ATOM 945 O O . ALA A 1 122 ? -1.280 9.272 14.586 1.00 84.81 122 ALA A O 1
ATOM 946 N N . TYR A 1 123 ? -3.143 8.404 13.670 1.00 91.38 123 TYR A N 1
ATOM 947 C CA . TYR A 1 123 ? -2.440 7.671 12.623 1.00 91.38 123 TYR A CA 1
ATOM 948 C C . TYR A 1 123 ? -2.476 8.465 11.317 1.00 91.38 123 TYR A C 1
ATOM 950 O O . TYR A 1 123 ? -3.515 9.038 10.989 1.00 91.38 123 TYR A O 1
ATOM 958 N N . ALA A 1 124 ? -1.365 8.496 10.584 1.00 90.94 124 ALA A N 1
ATOM 959 C CA . ALA A 1 124 ? -1.225 9.268 9.351 1.00 90.94 124 ALA A CA 1
ATOM 960 C C . ALA A 1 124 ? -0.978 8.369 8.133 1.00 90.94 124 ALA A C 1
ATOM 962 O O . ALA A 1 124 ? -0.158 7.453 8.187 1.00 90.94 124 ALA A O 1
ATOM 963 N N . VAL A 1 125 ? -1.641 8.657 7.011 1.00 94.25 125 VAL A N 1
ATOM 964 C CA . VAL A 1 125 ? -1.384 7.974 5.736 1.00 94.25 125 VAL A CA 1
ATOM 965 C C . VAL A 1 125 ? -0.486 8.831 4.852 1.00 94.25 125 VAL A C 1
ATOM 967 O O . VAL A 1 125 ? -0.801 9.987 4.541 1.00 94.25 125 VAL A O 1
ATOM 970 N N . ASN A 1 126 ? 0.618 8.241 4.406 1.00 92.06 126 ASN A N 1
ATOM 971 C CA . ASN A 1 126 ? 1.598 8.873 3.541 1.00 92.06 126 ASN A CA 1
ATOM 972 C C . ASN A 1 126 ? 1.497 8.318 2.113 1.00 92.06 126 ASN A C 1
ATOM 974 O O . ASN A 1 126 ? 1.866 7.179 1.845 1.00 92.06 126 ASN A O 1
ATOM 978 N N . ALA A 1 127 ? 1.017 9.144 1.183 1.00 88.94 127 ALA A N 1
ATOM 979 C CA . ALA A 1 127 ? 0.908 8.785 -0.235 1.00 88.94 127 ALA A CA 1
ATOM 980 C C . ALA A 1 127 ? 2.153 9.118 -1.065 1.00 88.94 127 ALA A C 1
ATOM 982 O O . ALA A 1 127 ? 2.168 8.881 -2.268 1.00 88.94 127 ALA A O 1
ATOM 983 N N . ARG A 1 128 ? 3.188 9.690 -0.441 1.00 87.44 128 ARG A N 1
ATOM 984 C CA . ARG A 1 128 ? 4.484 9.954 -1.076 1.00 87.44 128 ARG A CA 1
ATOM 985 C C . ARG A 1 128 ? 5.607 9.340 -0.238 1.00 87.44 128 ARG A C 1
ATOM 987 O O . ARG A 1 128 ? 6.452 10.070 0.280 1.00 87.44 128 ARG A O 1
ATOM 994 N N . PRO A 1 129 ? 5.587 8.015 -0.026 1.00 87.44 129 PRO A N 1
ATOM 995 C CA . PRO A 1 129 ? 6.556 7.380 0.844 1.00 87.44 129 PRO A CA 1
ATOM 996 C C . PRO A 1 129 ? 7.909 7.200 0.170 1.00 87.44 129 PRO A C 1
ATOM 998 O O . PRO A 1 129 ? 8.003 7.065 -1.047 1.00 87.44 129 PRO A O 1
ATOM 1001 N N . VAL A 1 130 ? 8.957 7.101 0.987 1.00 82.81 130 VAL A N 1
ATOM 1002 C CA . VAL A 1 130 ? 10.281 6.660 0.525 1.00 82.81 130 VAL A CA 1
ATOM 1003 C C . VAL A 1 130 ? 10.224 5.197 0.078 1.00 82.81 130 VAL A C 1
ATOM 1005 O O . VAL A 1 130 ? 10.799 4.821 -0.943 1.00 82.81 130 VAL A O 1
ATOM 1008 N N . LEU A 1 131 ? 9.451 4.375 0.795 1.00 83.56 131 LEU A N 1
ATOM 1009 C CA . LEU A 1 131 ? 9.135 3.002 0.411 1.00 83.56 131 LEU A CA 1
ATOM 1010 C C . LEU A 1 131 ? 8.004 2.993 -0.624 1.00 83.56 131 LEU A C 1
ATOM 1012 O O . LEU A 1 131 ? 6.850 2.694 -0.334 1.00 83.56 131 LEU A O 1
ATOM 1016 N N . THR A 1 132 ? 8.347 3.316 -1.867 1.00 87.50 132 THR A N 1
ATOM 1017 C CA . THR A 1 132 ? 7.388 3.443 -2.978 1.00 87.50 132 THR A CA 1
ATOM 1018 C C . THR A 1 132 ? 6.825 2.108 -3.473 1.00 87.50 132 THR A C 1
ATOM 1020 O O . THR A 1 132 ? 6.034 2.085 -4.408 1.00 87.50 132 THR A O 1
ATOM 1023 N N . GLY A 1 133 ? 7.242 0.969 -2.918 1.00 84.69 133 GLY A N 1
ATOM 1024 C CA . GLY A 1 133 ? 6.967 -0.352 -3.493 1.00 84.69 133 GLY A CA 1
ATOM 1025 C C . GLY A 1 133 ? 7.801 -0.675 -4.737 1.00 84.69 133 GLY A C 1
ATOM 1026 O O . GLY A 1 133 ? 7.649 -1.753 -5.326 1.00 84.69 133 GLY A O 1
ATOM 1027 N N . ARG A 1 134 ? 8.725 0.227 -5.102 1.00 84.88 134 ARG A N 1
ATOM 1028 C CA . ARG A 1 134 ? 9.748 0.033 -6.126 1.00 84.88 134 ARG A CA 1
ATOM 1029 C C . ARG A 1 134 ? 11.150 0.087 -5.523 1.00 84.88 134 ARG A C 1
ATOM 1031 O O . ARG A 1 134 ? 11.426 0.884 -4.634 1.00 84.88 134 ARG A O 1
ATOM 1038 N N . ARG A 1 135 ? 12.047 -0.772 -6.018 1.00 78.56 135 ARG A N 1
ATOM 1039 C CA . ARG A 1 135 ? 13.464 -0.766 -5.652 1.00 78.56 135 ARG A CA 1
ATOM 1040 C C . ARG A 1 135 ? 14.278 -0.061 -6.741 1.00 78.56 135 ARG A C 1
ATOM 1042 O O . ARG A 1 135 ? 14.022 -0.306 -7.921 1.00 78.56 135 ARG A O 1
ATOM 1049 N N . PRO A 1 136 ? 15.270 0.762 -6.368 1.00 72.50 136 PRO A N 1
ATOM 1050 C CA . PRO A 1 136 ? 16.164 1.414 -7.324 1.00 72.50 136 PRO A CA 1
ATOM 1051 C C . PRO A 1 136 ? 17.241 0.468 -7.886 1.00 72.50 136 PRO A C 1
ATOM 1053 O O . PRO A 1 136 ? 17.859 0.778 -8.894 1.00 72.50 136 PRO A O 1
ATOM 1056 N N . ASP A 1 137 ? 17.459 -0.695 -7.262 1.00 72.88 137 ASP A N 1
ATOM 1057 C CA . ASP A 1 137 ? 18.520 -1.656 -7.608 1.00 72.88 137 ASP A CA 1
ATOM 1058 C C . ASP A 1 137 ? 18.146 -2.650 -8.727 1.00 72.88 137 ASP A C 1
ATOM 1060 O O . ASP A 1 137 ? 18.835 -3.649 -8.931 1.00 72.88 137 ASP A O 1
ATOM 1064 N N . GLY A 1 138 ? 17.029 -2.418 -9.424 1.00 69.12 138 GLY A N 1
ATOM 1065 C CA . GLY A 1 138 ? 16.549 -3.271 -10.516 1.00 69.12 138 GLY A CA 1
ATOM 1066 C C . GLY A 1 138 ? 15.941 -4.610 -10.078 1.00 69.12 138 GLY A C 1
ATOM 1067 O O . GLY A 1 138 ? 15.507 -5.390 -10.928 1.00 69.12 138 GLY A O 1
ATOM 1068 N N . ARG A 1 139 ? 15.865 -4.907 -8.772 1.00 77.31 139 ARG A N 1
ATOM 1069 C CA . ARG A 1 139 ? 15.195 -6.120 -8.278 1.00 77.31 139 ARG A CA 1
ATOM 1070 C C . ARG A 1 139 ? 13.682 -5.934 -8.227 1.00 77.31 139 ARG A C 1
ATOM 1072 O O . ARG A 1 139 ? 13.171 -4.893 -7.815 1.00 77.31 139 ARG A O 1
ATOM 1079 N N . LEU A 1 140 ? 12.949 -6.991 -8.572 1.00 78.06 140 LEU A N 1
ATOM 1080 C CA . LEU A 1 140 ? 11.489 -6.962 -8.603 1.00 78.06 140 LEU A CA 1
ATOM 1081 C C . LEU A 1 140 ? 10.900 -7.314 -7.232 1.00 78.06 140 LEU A C 1
ATOM 1083 O O . LEU A 1 140 ? 11.002 -8.459 -6.787 1.00 78.06 140 LEU A O 1
ATOM 1087 N N . THR A 1 141 ? 10.234 -6.341 -6.606 1.00 86.19 141 THR A N 1
ATOM 1088 C CA . THR A 1 141 ? 9.303 -6.556 -5.476 1.00 86.19 141 THR A CA 1
ATOM 1089 C C . THR A 1 141 ? 8.096 -7.387 -5.919 1.00 86.19 141 THR A C 1
ATOM 1091 O O . THR A 1 141 ? 7.857 -7.568 -7.117 1.00 86.19 141 THR A O 1
ATOM 1094 N N . LEU A 1 142 ? 7.295 -7.882 -4.974 1.00 87.69 142 LEU A N 1
ATOM 1095 C CA . LEU A 1 142 ? 6.085 -8.624 -5.325 1.00 87.69 142 LEU A CA 1
ATOM 1096 C C . LEU A 1 142 ? 5.069 -7.737 -6.065 1.00 87.69 142 LEU A C 1
ATOM 1098 O O . LEU A 1 142 ? 4.466 -8.182 -7.040 1.00 87.69 142 LEU A O 1
ATOM 1102 N N . SER A 1 143 ? 4.960 -6.459 -5.691 1.00 90.25 143 SER A N 1
ATOM 1103 C CA . SER A 1 143 ? 4.154 -5.470 -6.420 1.00 90.25 143 SER A CA 1
ATOM 1104 C C . SER A 1 143 ? 4.616 -5.269 -7.867 1.00 90.25 143 SER A C 1
ATOM 1106 O O . SER A 1 143 ? 3.773 -5.185 -8.759 1.00 90.25 143 SER A O 1
ATOM 1108 N N . HIS A 1 144 ? 5.926 -5.288 -8.145 1.00 88.25 144 HIS A N 1
ATOM 1109 C CA . HIS A 1 144 ? 6.416 -5.283 -9.530 1.00 88.25 144 HIS A CA 1
ATOM 1110 C C . HIS A 1 144 ? 6.054 -6.552 -10.293 1.00 88.25 144 HIS A C 1
ATOM 1112 O O . HIS A 1 144 ? 5.704 -6.479 -11.470 1.00 88.25 144 HIS A O 1
ATOM 1118 N N . GLN A 1 145 ? 6.149 -7.716 -9.646 1.00 86.56 145 GLN A N 1
ATOM 1119 C CA . GLN A 1 145 ? 5.765 -8.989 -10.258 1.00 86.56 145 GLN A CA 1
ATOM 1120 C C . GLN A 1 145 ? 4.270 -8.980 -10.602 1.00 86.56 145 GLN A C 1
ATOM 1122 O O . GLN A 1 145 ? 3.899 -9.395 -11.695 1.00 86.56 145 GLN A O 1
ATOM 1127 N N . GLY A 1 146 ? 3.425 -8.453 -9.710 1.00 88.50 146 GLY A N 1
ATOM 1128 C CA . GLY A 1 146 ? 1.996 -8.263 -9.952 1.00 88.50 146 GLY A CA 1
ATOM 1129 C C . GLY A 1 146 ? 1.723 -7.318 -11.122 1.00 88.50 146 GLY A C 1
ATOM 1130 O O . GLY A 1 146 ? 1.029 -7.710 -12.062 1.00 88.50 146 GLY A O 1
ATOM 1131 N N . CYS A 1 147 ? 2.342 -6.132 -11.131 1.00 88.12 147 CYS A N 1
ATOM 1132 C CA . CYS A 1 147 ? 2.223 -5.187 -12.246 1.00 88.12 147 CYS A CA 1
ATOM 1133 C C . CYS A 1 147 ? 2.658 -5.830 -13.561 1.00 88.12 147 CYS A C 1
ATOM 1135 O O . CYS A 1 147 ? 1.912 -5.761 -14.524 1.00 88.12 147 CYS A O 1
ATOM 1137 N N . SER A 1 148 ? 3.779 -6.558 -13.573 1.00 83.31 148 SER A N 1
ATOM 1138 C CA . SER A 1 148 ? 4.304 -7.293 -14.739 1.00 83.31 148 SER A CA 1
ATOM 1139 C C . SER A 1 148 ? 3.411 -8.453 -15.213 1.00 83.31 148 SER A C 1
ATOM 1141 O O . SER A 1 148 ? 3.644 -9.013 -16.282 1.00 83.31 148 SER A O 1
ATOM 1143 N N . LEU A 1 149 ? 2.406 -8.843 -14.426 1.00 83.12 149 LEU A N 1
ATOM 1144 C CA . LEU A 1 149 ? 1.367 -9.815 -14.785 1.00 83.12 149 LEU A CA 1
ATOM 1145 C C . LEU A 1 149 ? 0.034 -9.140 -15.155 1.00 83.12 149 LEU A C 1
ATOM 1147 O O . LEU A 1 149 ? -0.992 -9.825 -15.254 1.00 83.12 149 LEU A O 1
ATOM 1151 N N . GLY A 1 150 ? 0.028 -7.817 -15.336 1.00 81.94 150 GLY A N 1
ATOM 1152 C CA . GLY A 1 150 ? -1.160 -7.037 -15.676 1.00 81.94 150 GLY A CA 1
ATOM 1153 C C . GLY A 1 150 ? -2.082 -6.744 -14.497 1.00 81.94 150 GLY A C 1
ATOM 1154 O O . GLY A 1 150 ? -3.256 -6.464 -14.717 1.00 81.94 150 GLY A O 1
ATOM 1155 N N . LEU A 1 151 ? -1.599 -6.858 -13.257 1.00 86.12 151 LEU A N 1
ATOM 1156 C CA . LEU A 1 151 ? -2.400 -6.567 -12.069 1.00 86.12 151 LEU A CA 1
ATOM 1157 C C . LEU A 1 151 ? -2.211 -5.132 -11.603 1.00 86.12 151 LEU A C 1
ATOM 1159 O O . LEU A 1 151 ? -1.085 -4.643 -11.518 1.00 86.12 151 LEU A O 1
ATOM 1163 N N . VAL A 1 152 ? -3.303 -4.519 -11.152 1.00 90.75 152 VAL A N 1
ATOM 1164 C CA . VAL A 1 152 ? -3.232 -3.345 -10.280 1.00 90.75 152 VAL A CA 1
ATOM 1165 C C . VAL A 1 152 ? -2.605 -3.793 -8.963 1.00 90.75 152 VAL A C 1
ATOM 1167 O O . VAL A 1 152 ? -3.217 -4.563 -8.224 1.00 90.75 152 VAL A O 1
ATOM 1170 N N . SER A 1 153 ? -1.362 -3.378 -8.710 1.00 93.12 153 SER A N 1
ATOM 1171 C CA . SER A 1 153 ? -0.600 -3.795 -7.529 1.00 93.12 153 SER A CA 1
ATOM 1172 C C . SER A 1 153 ? -0.142 -2.597 -6.711 1.00 93.12 153 SER A C 1
ATOM 1174 O O . SER A 1 153 ? 0.401 -1.647 -7.266 1.00 93.12 153 SER A O 1
ATOM 1176 N N . VAL A 1 154 ? -0.304 -2.669 -5.393 1.00 95.38 154 VAL A N 1
ATOM 1177 C CA . VAL A 1 154 ? 0.143 -1.635 -4.449 1.00 95.38 154 VAL A CA 1
ATOM 1178 C C . VAL A 1 154 ? 0.847 -2.271 -3.255 1.00 95.38 154 VAL A C 1
ATOM 1180 O O . VAL A 1 154 ? 0.474 -3.362 -2.826 1.00 95.38 154 VAL A O 1
ATOM 1183 N N . GLN A 1 155 ? 1.862 -1.594 -2.721 1.00 95.31 155 GLN A N 1
ATOM 1184 C CA . GLN A 1 155 ? 2.511 -1.953 -1.463 1.00 95.31 155 GLN A CA 1
ATOM 1185 C C . GLN A 1 155 ? 2.005 -1.042 -0.343 1.00 95.31 155 GLN A C 1
ATOM 1187 O O . GLN A 1 155 ? 1.935 0.171 -0.524 1.00 95.31 155 GLN A O 1
ATOM 1192 N N . LEU A 1 156 ? 1.669 -1.613 0.810 1.00 95.81 156 LEU A N 1
ATOM 1193 C CA . LEU A 1 156 ? 1.346 -0.870 2.024 1.00 95.81 156 LEU A CA 1
ATOM 1194 C C . LEU A 1 156 ? 2.385 -1.194 3.094 1.00 95.81 156 LEU A C 1
ATOM 1196 O O . LEU A 1 156 ? 2.522 -2.356 3.467 1.00 95.81 156 LEU A O 1
ATOM 1200 N N . GLU A 1 157 ? 3.089 -0.191 3.611 1.00 93.00 157 GLU A N 1
ATOM 1201 C CA . GLU A 1 157 ? 4.006 -0.373 4.745 1.00 93.00 157 GLU A CA 1
ATOM 1202 C C . GLU A 1 157 ? 3.382 0.200 6.008 1.00 93.00 157 GLU A C 1
ATOM 1204 O O . GLU A 1 157 ? 3.047 1.382 6.066 1.00 93.00 157 GLU A O 1
ATOM 1209 N N . LEU A 1 158 ? 3.228 -0.640 7.029 1.00 92.94 158 LEU A N 1
ATOM 1210 C CA . LEU A 1 158 ? 2.576 -0.264 8.277 1.00 92.94 158 LEU A CA 1
ATOM 1211 C C . LEU A 1 158 ? 3.593 -0.106 9.408 1.00 92.94 158 LEU A C 1
ATOM 1213 O O . LEU A 1 158 ? 4.339 -1.046 9.722 1.00 92.94 158 LEU A O 1
ATOM 1217 N N . SER A 1 159 ? 3.554 1.040 10.087 1.00 87.75 159 SER A N 1
ATOM 1218 C CA . SER A 1 159 ? 4.315 1.293 11.311 1.00 87.75 159 SER A CA 1
ATOM 1219 C C . SER A 1 159 ? 4.026 0.218 12.362 1.00 87.75 159 SER A C 1
ATOM 1221 O O . SER A 1 159 ? 2.957 -0.406 12.407 1.00 87.75 159 SER A O 1
ATOM 1223 N N . MET A 1 160 ? 4.987 -0.041 13.242 1.00 85.44 160 MET A N 1
ATOM 1224 C CA . MET A 1 160 ? 4.814 -0.982 14.340 1.00 85.44 160 MET A CA 1
ATOM 1225 C C . MET A 1 160 ? 3.675 -0.544 15.268 1.00 85.44 160 MET A C 1
ATOM 1227 O O . MET A 1 160 ? 2.913 -1.394 15.742 1.00 85.44 160 MET A O 1
ATOM 1231 N N . ARG A 1 161 ? 3.502 0.765 15.498 1.00 85.94 161 ARG A N 1
ATOM 1232 C CA . ARG A 1 161 ? 2.385 1.259 16.317 1.00 85.94 161 ARG A CA 1
ATOM 1233 C C . ARG A 1 161 ? 1.028 0.991 15.673 1.00 85.94 161 ARG A C 1
ATOM 1235 O O . ARG A 1 161 ? 0.134 0.511 16.368 1.00 85.94 161 ARG A O 1
ATOM 1242 N N . LEU A 1 162 ? 0.879 1.226 14.366 1.00 90.75 162 LEU A N 1
ATOM 1243 C CA . LEU A 1 162 ? -0.377 0.969 13.665 1.00 90.75 162 LEU A CA 1
ATOM 1244 C C . LEU A 1 162 ? -0.685 -0.529 13.629 1.00 90.75 162 LEU A C 1
ATOM 1246 O O . LEU A 1 162 ? -1.795 -0.932 13.960 1.00 90.75 162 LEU A O 1
ATOM 1250 N N . ARG A 1 163 ? 0.310 -1.374 13.335 1.00 92.56 163 ARG A N 1
ATOM 1251 C CA . ARG A 1 163 ? 0.133 -2.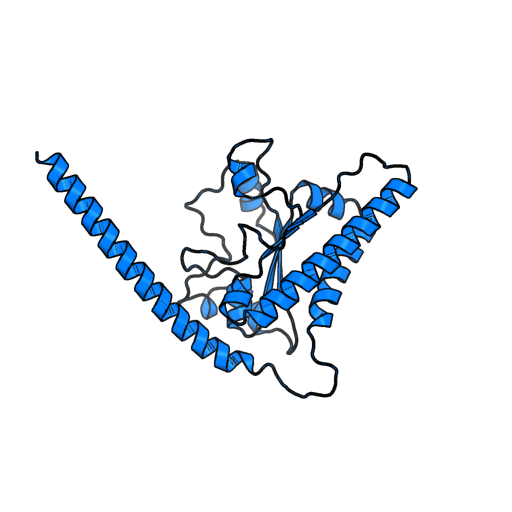836 13.335 1.00 92.56 163 ARG A CA 1
ATOM 1252 C C . ARG A 1 163 ? -0.333 -3.374 14.685 1.00 92.56 163 ARG A C 1
ATOM 1254 O O . ARG A 1 163 ? -1.274 -4.159 14.725 1.00 92.56 163 ARG A O 1
ATOM 1261 N N . ARG A 1 164 ? 0.301 -2.957 15.789 1.00 89.12 164 ARG A N 1
ATOM 1262 C CA . ARG A 1 164 ? -0.116 -3.360 17.148 1.00 89.12 164 ARG A CA 1
ATOM 1263 C C . ARG A 1 164 ? -1.548 -2.937 17.442 1.00 89.12 164 ARG A C 1
ATOM 1265 O O . ARG A 1 164 ? -2.308 -3.724 17.993 1.00 89.12 164 ARG A O 1
ATOM 1272 N N . ALA A 1 165 ? -1.902 -1.716 17.059 1.00 90.12 165 ALA A N 1
ATOM 1273 C CA . ALA A 1 165 ? -3.227 -1.184 17.313 1.00 90.12 165 ALA A CA 1
ATOM 1274 C C . ALA A 1 165 ? -4.310 -1.894 16.484 1.00 90.12 165 ALA A C 1
ATOM 1276 O O . ALA A 1 165 ? -5.354 -2.224 17.034 1.00 90.12 165 ALA A O 1
ATOM 1277 N N . LEU A 1 166 ? -4.044 -2.206 15.210 1.00 93.50 166 LEU A N 1
ATOM 1278 C CA . LEU A 1 166 ? -4.959 -2.988 14.370 1.00 93.50 166 LEU A CA 1
ATOM 1279 C C . LEU A 1 166 ? -5.150 -4.411 14.917 1.00 93.50 166 LEU A C 1
ATOM 1281 O O . LEU A 1 166 ? -6.281 -4.858 15.068 1.00 93.50 166 LEU A O 1
ATOM 1285 N N . VAL A 1 167 ? -4.069 -5.097 15.309 1.00 93.25 167 VAL A N 1
ATOM 1286 C CA . VAL A 1 167 ? -4.151 -6.442 15.920 1.00 93.25 167 VAL A CA 1
ATOM 1287 C C . VAL A 1 167 ? -5.012 -6.451 17.190 1.00 93.25 167 VAL A C 1
ATOM 1289 O O . VAL A 1 167 ? -5.681 -7.444 17.464 1.00 93.25 167 VAL A O 1
ATOM 1292 N N . GLY A 1 168 ? -5.011 -5.356 17.956 1.00 90.69 168 GLY A N 1
ATOM 1293 C CA . GLY A 1 168 ? -5.819 -5.209 19.167 1.00 90.69 168 GLY A CA 1
ATOM 1294 C C . GLY A 1 168 ? -7.286 -4.826 18.935 1.00 90.69 168 GLY A C 1
ATOM 1295 O O . GLY A 1 168 ? -8.062 -4.860 19.886 1.00 90.69 168 GLY A O 1
ATOM 1296 N N . ASP A 1 169 ? -7.684 -4.463 17.711 1.00 93.25 169 ASP A N 1
ATOM 1297 C CA . ASP A 1 169 ? -9.034 -3.990 17.388 1.00 93.25 169 ASP A CA 1
ATOM 1298 C C . ASP A 1 169 ? -9.523 -4.624 16.072 1.00 93.25 169 ASP A C 1
ATOM 1300 O O . ASP A 1 169 ? -9.224 -4.169 14.962 1.00 93.25 169 ASP A O 1
ATOM 1304 N N . ALA A 1 170 ? -10.293 -5.709 16.200 1.00 94.75 170 ALA A N 1
ATOM 1305 C CA . ALA A 1 170 ? -10.801 -6.474 15.060 1.00 94.75 170 ALA A CA 1
ATOM 1306 C C . ALA A 1 170 ? -11.702 -5.636 14.137 1.00 94.75 170 ALA A C 1
ATOM 1308 O O . ALA A 1 170 ? -11.645 -5.794 12.916 1.00 94.75 170 ALA A O 1
ATOM 1309 N N . GLN A 1 171 ? -12.492 -4.714 14.700 1.00 94.94 171 GLN A N 1
ATOM 1310 C CA . GLN A 1 171 ? -13.338 -3.827 13.906 1.00 94.94 171 GLN A CA 1
ATOM 1311 C C . GLN A 1 171 ? -12.486 -2.830 13.120 1.00 94.94 171 GLN A C 1
ATOM 1313 O O . GLN A 1 171 ? -12.743 -2.603 11.942 1.00 94.94 171 GLN A O 1
ATOM 1318 N N . ALA A 1 172 ? -11.452 -2.254 13.738 1.00 94.69 172 ALA A N 1
ATOM 1319 C CA . ALA A 1 172 ? -10.527 -1.370 13.035 1.00 94.69 172 ALA A CA 1
ATOM 1320 C C . ALA A 1 172 ? -9.779 -2.095 11.909 1.00 94.69 172 ALA A C 1
ATOM 1322 O O . ALA A 1 172 ? -9.625 -1.535 10.828 1.00 94.69 172 ALA A O 1
ATOM 1323 N N . THR A 1 173 ? -9.372 -3.349 12.128 1.00 96.62 173 THR A N 1
ATOM 1324 C CA . THR A 1 173 ? -8.765 -4.188 11.083 1.00 96.62 173 THR A CA 1
ATOM 1325 C C . THR A 1 173 ? -9.719 -4.412 9.910 1.00 96.62 173 THR A C 1
ATOM 1327 O O . THR A 1 173 ? -9.314 -4.255 8.758 1.00 96.62 173 THR A O 1
ATOM 1330 N N . ALA A 1 174 ? -10.986 -4.738 10.183 1.00 95.69 174 ALA A N 1
ATOM 1331 C CA . ALA A 1 174 ? -11.995 -4.916 9.142 1.00 95.69 174 ALA A CA 1
ATOM 1332 C C . ALA A 1 174 ? -12.258 -3.612 8.372 1.00 95.69 174 ALA A C 1
ATOM 1334 O O . ALA A 1 174 ? -12.261 -3.612 7.143 1.00 95.69 174 ALA A O 1
ATOM 1335 N N . ASP A 1 175 ? -12.409 -2.488 9.076 1.00 96.25 175 ASP A N 1
ATOM 1336 C CA . ASP A 1 175 ? -12.617 -1.178 8.455 1.00 96.25 175 ASP A CA 1
ATOM 1337 C C . ASP A 1 175 ? -11.421 -0.760 7.586 1.00 96.25 175 ASP A C 1
ATOM 1339 O O . ASP A 1 175 ? -11.610 -0.206 6.503 1.00 96.25 175 ASP A O 1
ATOM 1343 N N . PHE A 1 176 ? -10.196 -1.051 8.039 1.00 97.50 176 PHE A N 1
ATOM 1344 C CA . PHE A 1 176 ? -8.967 -0.780 7.296 1.00 97.50 176 PHE A CA 1
ATOM 1345 C C . PHE A 1 176 ? -8.907 -1.608 6.008 1.00 97.50 176 PHE A C 1
ATOM 1347 O O . PHE A 1 176 ? -8.628 -1.069 4.939 1.00 97.50 176 PHE A O 1
ATOM 1354 N N . ALA A 1 177 ? -9.229 -2.902 6.087 1.00 96.50 177 ALA A N 1
ATOM 1355 C CA . ALA A 1 177 ? -9.309 -3.772 4.916 1.00 96.50 177 ALA A CA 1
ATOM 1356 C C . ALA A 1 177 ? -10.394 -3.308 3.929 1.00 96.50 177 ALA A C 1
ATOM 1358 O O . ALA A 1 177 ? -10.137 -3.230 2.729 1.00 96.50 177 ALA A O 1
ATOM 1359 N N . ASN A 1 178 ? -11.576 -2.931 4.425 1.00 94.38 178 ASN A N 1
ATOM 1360 C CA . ASN A 1 178 ? -12.662 -2.417 3.590 1.00 94.38 178 ASN A CA 1
ATOM 1361 C C . ASN A 1 178 ? -12.270 -1.116 2.885 1.00 94.38 178 ASN A C 1
ATOM 1363 O O . ASN A 1 178 ? -12.527 -0.976 1.697 1.00 94.38 178 ASN A O 1
ATOM 1367 N N . ALA A 1 179 ? -11.569 -0.203 3.562 1.00 97.19 179 ALA A N 1
ATOM 1368 C CA . ALA A 1 179 ? -11.084 1.025 2.936 1.00 97.19 179 ALA A CA 1
ATOM 1369 C C . ALA A 1 179 ? -10.131 0.757 1.753 1.00 97.19 179 ALA A C 1
ATOM 1371 O O . ALA A 1 179 ? -10.159 1.494 0.766 1.00 97.19 179 ALA A O 1
ATOM 1372 N N . ILE A 1 180 ? -9.321 -0.307 1.821 1.00 95.88 180 ILE A N 1
ATOM 1373 C CA . ILE A 1 180 ? -8.466 -0.745 0.706 1.00 95.88 180 ILE A CA 1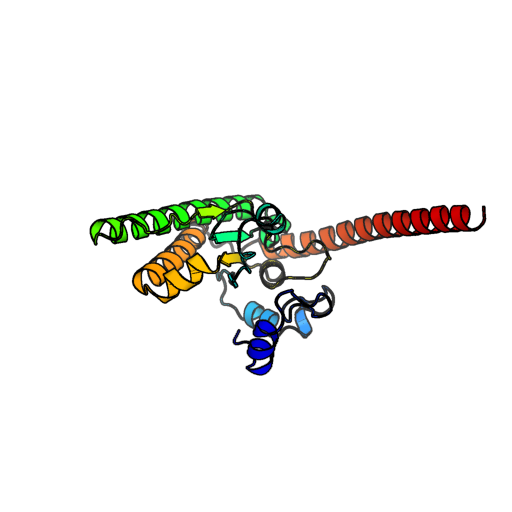
ATOM 1374 C C . ILE A 1 180 ? -9.318 -1.291 -0.445 1.00 95.88 180 ILE A C 1
ATOM 1376 O O . ILE A 1 180 ? -9.093 -0.936 -1.602 1.00 95.88 180 ILE A O 1
ATOM 1380 N N . VAL A 1 181 ? -10.296 -2.147 -0.137 1.00 92.44 181 VAL A N 1
ATOM 1381 C CA . VAL A 1 181 ? -11.197 -2.736 -1.138 1.00 92.44 181 VAL A CA 1
ATOM 1382 C C . VAL A 1 181 ? -12.019 -1.655 -1.840 1.00 92.44 181 VAL A C 1
ATOM 1384 O O . VAL A 1 181 ? -12.084 -1.655 -3.065 1.00 92.44 181 VAL A O 1
ATOM 1387 N N . ASP A 1 182 ? -12.575 -0.701 -1.094 1.00 89.25 182 ASP A N 1
ATOM 1388 C CA . ASP A 1 182 ? -13.360 0.414 -1.628 1.00 89.25 182 ASP A CA 1
ATOM 1389 C C . ASP A 1 182 ? -12.518 1.288 -2.569 1.00 89.25 182 ASP A C 1
ATOM 1391 O O . ASP A 1 182 ? -12.974 1.668 -3.649 1.00 89.25 182 ASP A O 1
ATOM 1395 N N . ALA A 1 183 ? -11.265 1.575 -2.194 1.00 91.88 183 ALA A N 1
ATOM 1396 C CA . ALA A 1 183 ? -10.336 2.313 -3.045 1.00 91.88 183 ALA A CA 1
ATOM 1397 C C . ALA A 1 183 ? -10.074 1.582 -4.369 1.00 91.88 183 ALA A C 1
ATOM 1399 O O . ALA A 1 183 ? -10.158 2.199 -5.429 1.00 91.88 183 ALA A O 1
ATOM 1400 N N . LEU A 1 184 ? -9.817 0.272 -4.329 1.00 88.75 184 LEU A N 1
ATOM 1401 C CA . LEU A 1 184 ? -9.641 -0.546 -5.532 1.00 88.75 184 LEU A CA 1
ATOM 1402 C C . LEU A 1 184 ? -10.917 -0.604 -6.384 1.00 88.75 184 LEU A C 1
ATOM 1404 O O . LEU A 1 184 ? -10.847 -0.466 -7.604 1.00 88.75 184 LEU A O 1
ATOM 1408 N N . ALA A 1 185 ? -12.081 -0.765 -5.754 1.00 84.31 185 ALA A N 1
ATOM 1409 C CA . ALA A 1 185 ? -13.370 -0.823 -6.435 1.00 84.31 185 ALA A CA 1
ATOM 1410 C C . ALA A 1 185 ? -13.725 0.503 -7.126 1.00 84.31 185 ALA A C 1
ATOM 1412 O O . ALA A 1 185 ? -14.300 0.486 -8.211 1.00 84.31 185 ALA A O 1
ATOM 1413 N N . SER A 1 186 ? -13.326 1.645 -6.554 1.00 83.75 186 SER A N 1
ATOM 1414 C CA . SER A 1 186 ? -13.536 2.974 -7.152 1.00 83.75 186 SER A CA 1
ATOM 1415 C C . SER A 1 186 ? -12.836 3.179 -8.502 1.00 83.75 186 SER A C 1
ATOM 1417 O O . SER A 1 186 ? -13.179 4.104 -9.236 1.00 83.75 186 SER A O 1
ATOM 1419 N N . LEU A 1 187 ? -11.871 2.316 -8.836 1.00 77.94 187 LEU A N 1
ATOM 1420 C CA . LEU A 1 187 ? -11.122 2.353 -10.092 1.00 77.94 187 LEU A CA 1
ATOM 1421 C C . LEU A 1 187 ? -11.655 1.362 -11.128 1.00 77.94 187 LEU A C 1
ATOM 1423 O O . LEU A 1 187 ? -11.199 1.372 -12.272 1.00 77.94 187 LEU A O 1
ATOM 1427 N N . ALA A 1 188 ? -12.583 0.483 -10.741 1.00 62.53 188 ALA A N 1
ATOM 1428 C CA . ALA A 1 188 ? -13.200 -0.433 -11.681 1.00 62.53 188 ALA A CA 1
ATOM 1429 C C . ALA A 1 188 ? -14.085 0.369 -12.650 1.00 62.53 188 ALA A C 1
ATOM 1431 O O . ALA A 1 188 ? -14.893 1.192 -12.205 1.00 62.53 188 ALA A O 1
ATOM 1432 N N . PRO A 1 189 ? -13.977 0.149 -13.974 1.00 50.66 189 PRO A N 1
ATOM 1433 C CA . PRO A 1 189 ? -14.946 0.716 -14.895 1.00 50.66 189 PRO A CA 1
ATOM 1434 C C . PRO A 1 189 ? -16.348 0.200 -14.524 1.00 50.66 189 PRO A C 1
ATOM 1436 O O . PRO A 1 189 ? -16.483 -0.945 -14.079 1.00 50.66 189 PRO A O 1
ATOM 1439 N N . PRO A 1 190 ? -17.403 1.015 -14.693 1.00 40.16 190 PRO A N 1
ATOM 1440 C CA . PRO A 1 190 ? -18.759 0.585 -14.390 1.00 40.16 190 PRO A CA 1
ATOM 1441 C C . PRO A 1 190 ? -19.113 -0.688 -15.181 1.00 40.16 190 PRO A C 1
ATOM 1443 O O . PRO A 1 190 ? -18.661 -0.852 -16.323 1.00 40.16 190 PRO A O 1
ATOM 1446 N N . PRO A 1 191 ? -19.923 -1.594 -14.603 1.00 40.16 191 PRO A N 1
ATOM 1447 C CA . PRO A 1 191 ? -20.309 -2.831 -15.271 1.00 40.16 191 PRO A CA 1
ATOM 1448 C C . PRO A 1 191 ? -20.991 -2.512 -16.610 1.00 40.16 191 PRO A C 1
ATOM 1450 O O . PRO A 1 191 ? -21.978 -1.782 -16.649 1.00 40.16 191 PRO A O 1
ATOM 1453 N N . GLY A 1 192 ? -20.440 -3.034 -17.713 1.00 41.31 192 GLY A N 1
ATOM 1454 C CA . GLY A 1 192 ? -20.978 -2.840 -19.069 1.00 41.31 192 GLY A CA 1
ATOM 1455 C C . GLY A 1 192 ? -19.959 -2.445 -20.143 1.00 41.31 192 GLY A C 1
ATOM 1456 O O . GLY A 1 192 ? -20.266 -2.555 -21.327 1.00 41.31 192 GLY A O 1
ATOM 1457 N N . ARG A 1 193 ? -18.732 -2.050 -19.776 1.00 41.34 193 ARG A N 1
ATOM 1458 C CA . ARG A 1 193 ? -17.618 -1.932 -20.733 1.00 41.34 193 ARG A CA 1
ATOM 1459 C C . ARG A 1 193 ? -16.746 -3.176 -20.635 1.00 41.34 193 ARG A C 1
ATOM 1461 O O . ARG A 1 193 ? -15.975 -3.325 -19.694 1.00 41.34 193 ARG A O 1
ATOM 1468 N N . GLY A 1 194 ? -16.909 -4.089 -21.590 1.00 39.31 194 GLY A N 1
ATOM 1469 C CA . GLY A 1 194 ? -16.141 -5.332 -21.721 1.00 39.31 194 GLY A CA 1
ATOM 1470 C C . GLY A 1 194 ? -14.676 -5.118 -22.112 1.00 39.31 194 GLY A C 1
ATOM 1471 O O . GLY A 1 194 ? -14.161 -5.828 -22.967 1.00 39.31 194 GLY A O 1
ATOM 1472 N N . GLU A 1 195 ? -14.001 -4.142 -21.516 1.00 41.69 195 GLU A N 1
ATOM 1473 C CA . GLU A 1 195 ? -12.579 -3.921 -21.726 1.00 41.69 195 GLU A CA 1
ATOM 1474 C C . GLU A 1 195 ? -11.814 -4.720 -20.674 1.00 41.69 195 GLU A C 1
ATOM 1476 O O . GLU A 1 195 ? -11.527 -4.273 -19.566 1.00 41.69 195 GLU A O 1
ATOM 1481 N N . THR A 1 196 ? -11.477 -5.958 -21.033 1.00 43.31 196 THR A N 1
ATOM 1482 C CA . THR A 1 196 ? -10.311 -6.625 -20.456 1.00 43.31 196 THR A CA 1
ATOM 1483 C C . THR A 1 196 ? -9.133 -5.662 -20.551 1.00 43.31 196 THR A C 1
ATOM 1485 O O . THR A 1 196 ? -8.807 -5.250 -21.662 1.00 43.31 196 THR A O 1
ATOM 1488 N N . TYR A 1 197 ? -8.537 -5.293 -19.410 1.00 48.16 197 TYR A N 1
ATOM 1489 C CA . TYR A 1 197 ? -7.381 -4.397 -19.283 1.00 48.16 197 TYR A CA 1
ATOM 1490 C C . TYR A 1 197 ? -6.457 -4.455 -20.518 1.00 48.16 197 TYR A C 1
ATOM 1492 O O . TYR A 1 197 ? -5.584 -5.319 -20.615 1.00 48.16 197 TYR A O 1
ATOM 1500 N N . ALA A 1 198 ? -6.604 -3.489 -21.435 1.00 42.56 198 ALA A N 1
ATOM 1501 C CA . ALA A 1 198 ? -5.724 -3.285 -22.594 1.00 42.56 198 ALA A CA 1
ATOM 1502 C C . ALA A 1 198 ? -4.254 -3.026 -22.184 1.00 42.56 198 ALA A C 1
ATOM 1504 O O . ALA A 1 198 ? -3.348 -2.984 -23.014 1.00 42.56 198 ALA A O 1
ATOM 1505 N N . GLY A 1 199 ? -4.006 -2.898 -20.877 1.00 44.44 199 GLY A N 1
ATOM 1506 C CA . GLY A 1 199 ? -2.709 -2.664 -20.272 1.00 44.44 199 GLY A CA 1
ATOM 1507 C C . GLY A 1 199 ? -1.702 -3.805 -20.398 1.00 44.44 199 GLY A C 1
ATOM 1508 O O . GLY A 1 199 ? -0.532 -3.510 -20.254 1.00 44.44 199 GLY A O 1
ATOM 1509 N N . ILE A 1 200 ? -2.066 -5.063 -20.690 1.00 41.47 200 ILE A N 1
ATOM 1510 C CA . ILE A 1 200 ? -1.066 -6.160 -20.726 1.00 41.47 200 ILE A CA 1
ATOM 1511 C C . ILE A 1 200 ? -0.075 -6.005 -21.896 1.00 41.47 200 ILE A C 1
ATOM 1513 O O . ILE A 1 200 ? 1.125 -6.179 -21.703 1.00 41.47 200 ILE A O 1
ATOM 1517 N N . ALA A 1 201 ? -0.539 -5.618 -23.089 1.00 42.53 201 ALA A N 1
ATOM 1518 C CA . ALA A 1 201 ? 0.346 -5.395 -24.239 1.00 42.53 201 ALA A CA 1
ATOM 1519 C C . ALA A 1 201 ? 1.177 -4.107 -24.087 1.00 42.53 201 ALA A C 1
ATOM 1521 O O . ALA A 1 201 ? 2.378 -4.104 -24.356 1.00 42.53 201 ALA A O 1
ATOM 1522 N N . ALA A 1 202 ? 0.558 -3.034 -23.581 1.00 45.47 202 ALA A N 1
ATOM 1523 C CA . ALA A 1 202 ? 1.257 -1.792 -23.250 1.00 45.47 202 ALA A CA 1
ATOM 1524 C C . ALA A 1 202 ? 2.304 -2.006 -22.142 1.00 45.47 202 ALA A C 1
ATOM 1526 O O . ALA A 1 202 ? 3.381 -1.420 -22.185 1.00 45.47 202 ALA A O 1
ATOM 1527 N N . LEU A 1 203 ? 2.019 -2.889 -21.184 1.00 43.12 203 LEU A N 1
ATOM 1528 C CA . LEU A 1 203 ? 2.915 -3.297 -20.110 1.00 43.12 203 LEU A CA 1
ATOM 1529 C C . LEU A 1 203 ? 4.099 -4.115 -20.625 1.00 43.12 203 LEU A C 1
ATOM 1531 O O . LEU A 1 203 ? 5.217 -3.827 -20.220 1.00 43.12 203 LEU A O 1
ATOM 1535 N N . ASP A 1 204 ? 3.900 -5.098 -21.506 1.00 45.16 204 ASP A N 1
ATOM 1536 C CA . ASP A 1 204 ? 5.021 -5.853 -22.086 1.00 45.16 204 ASP A CA 1
ATOM 1537 C C . ASP A 1 204 ? 5.955 -4.920 -22.886 1.00 45.16 204 ASP A C 1
ATOM 1539 O O . ASP A 1 204 ? 7.182 -5.016 -22.780 1.00 45.16 204 ASP A O 1
ATOM 1543 N N . GLU A 1 205 ? 5.398 -3.944 -23.613 1.00 51.19 205 GLU A N 1
ATOM 1544 C CA . GLU A 1 205 ? 6.180 -2.910 -24.301 1.00 51.19 205 GLU A CA 1
ATOM 1545 C C . GLU A 1 205 ? 6.890 -1.963 -23.315 1.00 51.19 205 GLU A C 1
ATOM 1547 O O . GLU A 1 205 ? 8.059 -1.618 -23.508 1.00 51.19 205 GLU A O 1
ATOM 1552 N N . HIS A 1 206 ? 6.216 -1.561 -22.236 1.00 46.88 206 HIS A N 1
ATOM 1553 C CA . HIS A 1 206 ? 6.760 -0.652 -21.230 1.00 46.88 206 HIS A CA 1
ATOM 1554 C C . HIS A 1 206 ? 7.845 -1.316 -20.369 1.00 46.88 206 HIS A C 1
ATOM 1556 O O . HIS A 1 206 ? 8.902 -0.728 -20.155 1.00 46.88 206 HIS A O 1
ATOM 1562 N N . VAL A 1 207 ? 7.660 -2.575 -19.962 1.00 45.44 207 VAL A N 1
ATOM 1563 C CA . VAL A 1 207 ? 8.679 -3.402 -19.293 1.00 45.44 207 VAL A CA 1
ATOM 1564 C C . VAL A 1 207 ? 9.901 -3.559 -20.199 1.00 45.44 207 VAL A C 1
ATOM 1566 O O . VAL A 1 207 ? 11.033 -3.390 -19.744 1.00 45.44 207 VAL A O 1
ATOM 1569 N N . ALA A 1 208 ? 9.698 -3.794 -21.500 1.00 56.38 208 ALA A N 1
ATOM 1570 C CA . ALA A 1 208 ? 10.793 -3.862 -22.463 1.00 56.38 208 ALA A CA 1
ATOM 1571 C C . ALA A 1 208 ? 11.500 -2.508 -22.677 1.00 56.38 208 ALA A C 1
ATOM 1573 O O . ALA A 1 208 ? 12.701 -2.493 -22.961 1.00 56.38 208 ALA A O 1
ATOM 1574 N N . LYS A 1 209 ? 10.797 -1.374 -22.556 1.00 51.94 209 LYS A N 1
ATOM 1575 C CA . LYS A 1 209 ? 11.387 -0.023 -22.612 1.00 51.94 209 LYS A CA 1
ATOM 1576 C C . LYS A 1 209 ? 12.153 0.321 -21.333 1.00 51.94 209 LYS A C 1
ATOM 1578 O O . LYS A 1 209 ? 13.280 0.804 -21.434 1.00 51.94 209 LYS A O 1
ATOM 1583 N N . ASN A 1 210 ? 11.613 0.003 -20.159 1.00 48.41 210 ASN A N 1
ATOM 1584 C CA . ASN A 1 210 ? 12.267 0.256 -18.873 1.00 48.41 210 ASN A CA 1
ATOM 1585 C C . ASN A 1 210 ? 13.510 -0.610 -18.690 1.00 48.41 210 ASN A C 1
ATOM 1587 O O . ASN A 1 210 ? 14.549 -0.083 -18.320 1.00 48.41 210 ASN A O 1
ATOM 1591 N N . ALA A 1 211 ? 13.480 -1.884 -19.093 1.00 49.56 211 ALA A N 1
ATOM 1592 C CA . ALA A 1 211 ? 14.682 -2.720 -19.099 1.00 49.56 211 ALA A CA 1
ATOM 1593 C C . ALA A 1 211 ? 15.819 -2.106 -19.946 1.00 49.56 211 ALA A C 1
ATOM 1595 O O . ALA A 1 211 ? 16.991 -2.183 -19.578 1.00 49.56 211 ALA A O 1
ATOM 1596 N N . ARG A 1 212 ? 15.489 -1.442 -21.065 1.00 56.41 212 ARG A N 1
ATOM 1597 C CA . ARG A 1 212 ? 16.477 -0.720 -21.891 1.00 56.41 212 ARG A CA 1
ATOM 1598 C C . ARG A 1 212 ? 16.945 0.580 -21.240 1.00 56.41 212 ARG A C 1
ATOM 1600 O O . ARG A 1 212 ? 18.126 0.908 -21.351 1.00 56.41 212 ARG A O 1
ATOM 1607 N N . HIS A 1 213 ? 16.040 1.319 -20.600 1.00 47.03 213 HIS A N 1
ATOM 1608 C CA . HIS A 1 213 ? 16.369 2.539 -19.865 1.00 47.03 213 HIS A CA 1
ATOM 1609 C C . HIS A 1 213 ? 17.301 2.232 -18.686 1.00 47.03 213 HIS A C 1
ATOM 1611 O O . HIS A 1 213 ? 18.369 2.827 -18.577 1.00 47.03 213 HIS A O 1
ATOM 1617 N N . ASP A 1 214 ? 16.968 1.232 -17.878 1.00 49.28 214 ASP A N 1
ATOM 1618 C CA . ASP A 1 214 ? 17.736 0.830 -16.701 1.00 49.28 214 ASP A CA 1
ATOM 1619 C C . ASP A 1 214 ? 19.109 0.264 -17.101 1.00 49.28 214 ASP A C 1
ATOM 1621 O O . ASP A 1 214 ? 20.127 0.620 -16.509 1.00 49.28 214 ASP A O 1
ATOM 1625 N N . ALA A 1 215 ? 19.190 -0.505 -18.195 1.00 57.72 215 ALA A N 1
ATOM 1626 C CA . ALA A 1 215 ? 20.468 -0.951 -18.760 1.00 57.72 215 ALA A CA 1
ATOM 1627 C C . ALA A 1 215 ? 21.335 0.201 -19.307 1.00 57.72 215 ALA A C 1
ATOM 1629 O O . ALA A 1 215 ? 22.558 0.069 -19.422 1.00 57.72 215 ALA A O 1
ATOM 1630 N N . LYS A 1 216 ? 20.724 1.330 -19.688 1.00 59.03 216 LYS A N 1
ATOM 1631 C CA . LYS A 1 216 ? 21.444 2.547 -20.083 1.00 59.03 216 LYS A CA 1
ATOM 1632 C C . LYS A 1 216 ? 21.954 3.291 -18.850 1.00 59.03 216 LYS A C 1
ATOM 1634 O O . LYS A 1 216 ? 23.122 3.669 -18.834 1.00 59.03 216 LYS A O 1
ATOM 1639 N N . VAL A 1 217 ? 21.117 3.448 -17.824 1.00 46.38 217 VAL A N 1
ATOM 1640 C CA . VAL A 1 217 ? 21.492 4.079 -16.548 1.00 46.38 217 VAL A CA 1
ATOM 1641 C C . VAL A 1 217 ? 22.635 3.313 -15.879 1.00 46.38 217 VAL A C 1
ATOM 1643 O O . VAL A 1 217 ? 23.645 3.921 -15.537 1.00 46.38 217 VAL A O 1
ATOM 1646 N N . ALA A 1 218 ? 22.546 1.983 -15.794 1.00 48.72 218 ALA A N 1
ATOM 1647 C CA . ALA A 1 218 ? 23.603 1.142 -15.229 1.00 48.72 218 ALA A CA 1
ATOM 1648 C C . ALA A 1 218 ? 24.940 1.282 -15.981 1.00 48.72 218 ALA A C 1
ATOM 1650 O O . ALA A 1 218 ? 25.998 1.336 -15.361 1.00 48.72 218 ALA A O 1
ATOM 1651 N N . ARG A 1 219 ? 24.906 1.405 -17.316 1.00 71.75 219 ARG A N 1
ATOM 1652 C CA . ARG A 1 219 ? 26.114 1.635 -18.128 1.00 71.75 219 ARG A CA 1
ATOM 1653 C C . ARG A 1 219 ? 26.779 2.972 -17.822 1.00 71.75 219 ARG A C 1
ATOM 1655 O O . ARG A 1 219 ? 27.997 3.026 -17.705 1.00 71.75 219 ARG A O 1
ATOM 1662 N N . VAL A 1 220 ? 25.984 4.036 -17.709 1.00 64.19 220 VAL A N 1
ATOM 1663 C CA . VAL A 1 220 ? 26.493 5.374 -17.373 1.00 64.19 220 VAL A CA 1
ATOM 1664 C C . VAL A 1 220 ? 27.098 5.371 -15.972 1.00 64.19 220 VAL A C 1
ATOM 1666 O O . VAL A 1 220 ? 28.200 5.878 -15.792 1.00 64.19 220 VAL A O 1
ATOM 1669 N N . LEU A 1 221 ? 26.415 4.749 -15.009 1.00 47.44 221 LEU A N 1
ATOM 1670 C CA . LEU A 1 221 ? 26.885 4.670 -13.630 1.00 47.44 221 LEU A CA 1
ATOM 1671 C C . LEU A 1 221 ? 28.204 3.890 -13.521 1.00 47.44 221 LEU A C 1
ATOM 1673 O O . LEU A 1 221 ? 29.139 4.362 -12.883 1.00 47.44 221 LEU A O 1
ATOM 1677 N N . ASN A 1 222 ? 28.317 2.741 -14.194 1.00 64.94 222 ASN A N 1
ATOM 1678 C CA . ASN A 1 222 ? 29.550 1.950 -14.195 1.00 64.94 222 ASN A CA 1
ATOM 1679 C C . ASN A 1 222 ? 30.726 2.714 -14.818 1.00 64.94 222 ASN A C 1
ATOM 1681 O O . ASN A 1 222 ? 31.804 2.735 -14.237 1.00 64.94 222 ASN A O 1
ATOM 1685 N N . ALA A 1 223 ? 30.509 3.414 -15.935 1.00 74.88 223 ALA A N 1
ATOM 1686 C CA . ALA A 1 223 ? 31.549 4.236 -16.555 1.00 74.88 223 ALA A CA 1
ATOM 1687 C C . ALA A 1 223 ? 32.006 5.392 -15.644 1.00 74.88 223 ALA A C 1
ATOM 1689 O O . ALA A 1 223 ? 33.175 5.774 -15.643 1.00 74.88 223 ALA A O 1
ATOM 1690 N N . GLN A 1 224 ? 31.091 5.961 -14.854 1.00 67.06 224 GLN A N 1
ATOM 1691 C CA . GLN A 1 224 ? 31.434 6.985 -13.866 1.00 67.06 224 GLN A CA 1
ATOM 1692 C C . GLN A 1 224 ? 32.246 6.407 -12.702 1.00 67.06 224 GLN A C 1
ATOM 1694 O O . GLN A 1 224 ? 33.202 7.043 -12.265 1.00 67.06 224 GLN A O 1
ATOM 1699 N N . LEU A 1 225 ? 31.898 5.210 -12.223 1.00 62.84 225 LEU A N 1
ATOM 1700 C CA . LEU A 1 225 ? 32.634 4.526 -11.157 1.00 62.84 225 LEU A CA 1
ATOM 1701 C C . LEU A 1 225 ? 34.051 4.143 -11.599 1.00 62.84 225 LEU A C 1
ATOM 1703 O O . LEU A 1 225 ? 35.000 4.445 -10.884 1.00 62.84 225 LEU A O 1
ATOM 1707 N N . GLU A 1 226 ? 34.211 3.590 -12.804 1.00 81.06 226 GLU A N 1
ATOM 1708 C CA . GLU A 1 226 ? 35.529 3.277 -13.379 1.00 81.06 226 GLU A CA 1
ATOM 1709 C C . GLU A 1 226 ? 36.419 4.520 -13.469 1.00 81.06 226 GLU A C 1
ATOM 1711 O O . GLU A 1 226 ? 37.603 4.475 -13.139 1.00 81.06 226 GLU A O 1
ATOM 1716 N N . ARG A 1 227 ? 35.843 5.659 -13.866 1.00 83.50 227 ARG A N 1
ATOM 1717 C CA . ARG A 1 227 ? 36.569 6.929 -13.916 1.00 83.50 227 ARG A CA 1
ATOM 1718 C C . ARG A 1 227 ? 37.009 7.399 -12.525 1.00 83.50 227 ARG A C 1
ATOM 1720 O O . ARG A 1 227 ? 38.141 7.849 -12.384 1.00 83.50 227 ARG A O 1
ATOM 1727 N N . ILE A 1 228 ? 36.143 7.288 -11.518 1.00 77.94 228 ILE A N 1
ATOM 1728 C CA . ILE A 1 228 ? 36.474 7.642 -10.127 1.00 77.94 228 ILE A CA 1
ATOM 1729 C C . ILE A 1 228 ? 37.603 6.750 -9.596 1.00 77.94 228 ILE A C 1
ATOM 1731 O O . ILE A 1 228 ? 38.506 7.242 -8.920 1.00 77.94 228 ILE A O 1
ATOM 1735 N N . ASP A 1 229 ? 37.573 5.455 -9.901 1.00 80.50 229 ASP A N 1
ATOM 1736 C CA . ASP A 1 229 ? 38.610 4.520 -9.460 1.00 80.50 229 ASP A CA 1
ATOM 1737 C C . ASP A 1 229 ? 39.963 4.816 -10.127 1.00 80.50 229 ASP A C 1
ATOM 1739 O O . ASP A 1 229 ? 40.983 4.854 -9.439 1.00 80.50 229 ASP A O 1
ATOM 1743 N N . LEU A 1 230 ? 39.967 5.148 -11.422 1.00 80.62 230 LEU A N 1
ATOM 1744 C CA . LEU A 1 230 ? 41.155 5.626 -12.143 1.00 80.62 230 LEU A CA 1
ATOM 1745 C C . LEU A 1 230 ? 41.722 6.923 -11.548 1.00 80.62 230 LEU A C 1
ATOM 1747 O O . LEU A 1 230 ? 42.930 7.034 -11.350 1.00 80.62 230 LEU A O 1
ATOM 1751 N N . GLU A 1 231 ? 40.865 7.902 -11.246 1.00 81.56 231 GLU A N 1
ATOM 1752 C CA . GLU A 1 231 ? 41.278 9.166 -10.621 1.00 81.56 231 GLU A CA 1
ATOM 1753 C C . GLU A 1 231 ? 41.929 8.916 -9.244 1.00 81.56 231 GLU A C 1
ATOM 1755 O O . GLU A 1 231 ? 42.983 9.483 -8.947 1.00 81.56 231 GLU A O 1
ATOM 1760 N N . ARG A 1 232 ? 41.374 7.995 -8.445 1.00 77.31 232 ARG A N 1
ATOM 1761 C CA . ARG A 1 232 ? 41.936 7.581 -7.146 1.00 77.31 232 ARG A CA 1
ATOM 1762 C C . ARG A 1 232 ? 43.256 6.825 -7.265 1.00 77.31 232 ARG A C 1
ATOM 1764 O O . ARG A 1 232 ? 44.113 6.946 -6.391 1.00 77.31 232 ARG A O 1
ATOM 1771 N N . GLU A 1 233 ? 43.424 6.016 -8.304 1.00 77.19 233 GLU A N 1
ATOM 1772 C CA . GLU A 1 233 ? 44.666 5.281 -8.543 1.00 77.19 233 GLU A CA 1
ATOM 1773 C C . GLU A 1 233 ? 45.796 6.224 -8.973 1.00 77.19 233 GLU A C 1
ATOM 1775 O O . GLU A 1 233 ? 46.905 6.130 -8.451 1.00 77.19 233 GLU A O 1
ATOM 1780 N N . VAL A 1 234 ? 45.496 7.211 -9.824 1.00 78.25 234 VAL A N 1
ATOM 1781 C CA . VAL A 1 234 ? 46.438 8.285 -10.181 1.00 78.25 234 VAL A CA 1
ATOM 1782 C C . VAL A 1 234 ? 46.853 9.098 -8.953 1.00 78.25 234 VAL A C 1
ATOM 1784 O O . VAL A 1 234 ? 48.019 9.470 -8.836 1.00 78.25 234 VAL A O 1
ATOM 1787 N N . GLU A 1 235 ? 45.927 9.364 -8.031 1.00 74.19 235 GLU A N 1
ATOM 1788 C CA . GLU A 1 235 ? 46.216 10.083 -6.786 1.00 74.19 235 GLU A CA 1
ATOM 1789 C C . GLU A 1 235 ? 47.092 9.269 -5.819 1.00 74.19 235 GLU A C 1
ATOM 1791 O O . GLU A 1 235 ? 47.931 9.847 -5.142 1.00 74.19 235 GLU A O 1
ATOM 1796 N N . ARG A 1 236 ? 46.973 7.934 -5.791 1.00 74.25 236 ARG A N 1
ATOM 1797 C CA . ARG A 1 236 ? 47.838 7.064 -4.966 1.00 74.25 236 ARG A CA 1
ATOM 1798 C C . ARG A 1 236 ? 49.280 6.954 -5.452 1.00 74.25 236 ARG A C 1
ATOM 1800 O O . ARG A 1 236 ? 50.150 6.609 -4.658 1.00 74.25 236 ARG A O 1
ATOM 1807 N N . VAL A 1 237 ? 49.511 7.120 -6.752 1.00 78.12 237 VAL A N 1
ATOM 1808 C CA . VAL A 1 237 ? 50.839 6.971 -7.375 1.00 78.12 237 VAL A CA 1
ATOM 1809 C C . VAL A 1 237 ? 51.606 8.306 -7.397 1.00 78.12 237 VAL A C 1
ATOM 1811 O O . VAL A 1 237 ? 52.782 8.337 -7.757 1.00 78.12 237 VAL A O 1
ATOM 1814 N N . ARG A 1 238 ? 50.956 9.404 -6.995 1.00 63.88 238 ARG A N 1
ATOM 1815 C CA . ARG A 1 238 ? 51.561 10.725 -6.776 1.00 63.88 238 ARG A CA 1
ATOM 1816 C C . ARG A 1 238 ? 51.981 10.908 -5.323 1.00 63.88 238 ARG A C 1
ATOM 1818 O O . ARG A 1 238 ? 53.008 11.594 -5.130 1.00 63.88 238 ARG A O 1
#

Secondary structure (DSSP, 8-state):
----HHHHHHHHH-SS--TTS--TT-B-TTTHHHH-HHHHHHHTPPTT-EEEEEEE----SSS-HHHHHH-S-SEEEE-HHHHTT-HHHHHHHHHHHHHHHHHHHHHHHHHHHHTT-TTPPPP-EESS-S--S--TTS-B-HHHHHHTTT-EEEEEEE-HHHHHHHHT-HHHHHHHHHHHHHHHHTTSPPTT-----THHHHHHHHHHHHHHHHHHHHHHHHHHHHHHHHHHHHHHT-

Organism: Micromonas pusilla (NCBI:txid38833)

Foldseek 3Di:
DDDPPVVVVVVVVDPDPPPVDDDPQWDAPVPNCPPPPLLVVLLPDDFPDAAEAEAEDDQPPDDDPVNVVFDDAQKEKQLVLVCLQPVVLSVLLLVLLQVLQLVLQVVVQVVCVVVVNPVDDRHHYHSPGPPNCDDPVNIHHSQNSNVLSVHNYIYMYGYPVRVVVCVVDVVSVVSSVVSSVVSSVVPDDPPPPPDRRPSNVSSVVSVVVVVVVSVVVVVVVVVVVVVVVVVVVVVVVD

pLDDT: mean 74.82, std 18.71, range [34.03, 97.62]

Radius of gyration: 20.83 Å; chains: 1; bounding box: 72×32×51 Å

Sequence (238 aa):
MTWCESERTRSRLFRAPNPALTDPNACLPESWRRKSPWTRLLARRPVGSAHVDVHGRRDPDGGGPVSAEIGDGDCDVGVGALEAVNVELADSLGRALKDGLDRCLARWRRRREARGEFDSPAYAVNARPVLTGRRPDGRLTLSHQGCSLGLVSVQLELSMRLRRALVGDAQATADFANAIVDALASLAPPPGRGETYAGIAALDEHVAKNARHDAKVARVLNAQLERIDLEREVERVR